Protein AF-A0A538NIM3-F1 (afdb_monomer_lite)

Secondary structure (DSSP, 8-state):
-EEEEEE---SSSEEEEEEEEEEEEEEEEEE--EEEEEEPPPBTTEEEEEEEEEEES--EEEEEE-TT--EEEEEE--S-EEEEEEEEEEEEEE----TT-----GGGSSSS----HHHHHHHHHHHS-S-SS----TT---TTS------S-------TTSEEEEEEEEETTTEEEEEETTTTEE--TTEEEEEEESSGGGG-SEE--EE-SS---EEEEEEEEEEE-

Foldseek 3Di:
DKFKFPQFPPPDQKKKKKKKKKKFWPDWWAWDWKKALQAFDDDPFKDWPDKDKAKPPGWDWDWDADPQRGIITTTHDDTTDRMIMIIIITMMGGHWFDLPPFDADPQLVDPPGDDDPVVCVVCVLLVDDPDPDDDDPVPDDDPPDPDPPPPPPPPQPDPAFDMDMWDWDQGHRGGTWTARPSRRDTDIRSGGTSDDDNDPVRNPRMDIDIDDPDDIDMDMDMTMDMDDD

Radius of gyration: 20.29 Å; chains: 1; bounding box: 55×45×54 Å

pLDDT: mean 83.84, std 17.09, range [36.25, 98.25]

Structure (mmCIF, N/CA/C/O backbone):
data_AF-A0A538NIM3-F1
#
_entry.id   AF-A0A538NIM3-F1
#
loop_
_at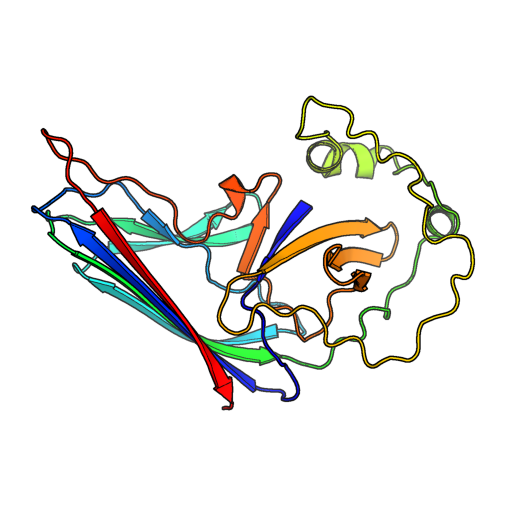om_site.group_PDB
_atom_site.id
_atom_site.type_symbol
_atom_site.label_atom_id
_atom_site.label_alt_id
_atom_site.label_comp_id
_atom_site.label_asym_id
_atom_site.label_entity_id
_atom_site.label_seq_id
_atom_site.pdbx_PDB_ins_code
_atom_site.Cartn_x
_atom_site.Cartn_y
_atom_site.Cartn_z
_atom_site.occupancy
_atom_site.B_iso_or_equiv
_atom_site.auth_seq_id
_atom_site.auth_comp_id
_atom_site.auth_asym_id
_atom_site.auth_atom_id
_atom_site.pdbx_PDB_model_num
ATOM 1 N N . MET A 1 1 ? 4.532 8.403 -10.743 1.00 42.59 1 MET A N 1
ATOM 2 C CA . MET A 1 1 ? 3.717 7.525 -9.870 1.00 42.59 1 MET A CA 1
ATOM 3 C C . MET A 1 1 ? 4.389 7.498 -8.506 1.00 42.59 1 MET A C 1
ATOM 5 O O . MET A 1 1 ? 5.608 7.596 -8.487 1.00 42.59 1 MET A O 1
ATOM 9 N N . HIS A 1 2 ? 3.641 7.455 -7.407 1.00 41.84 2 HIS A N 1
ATOM 10 C CA . HIS A 1 2 ? 4.181 7.325 -6.050 1.00 41.84 2 HIS A CA 1
ATOM 11 C C . HIS A 1 2 ? 3.964 5.891 -5.559 1.00 41.84 2 HIS A C 1
ATOM 13 O O . HIS A 1 2 ? 2.891 5.340 -5.802 1.00 41.84 2 HIS A O 1
ATOM 19 N N . SER A 1 3 ? 4.942 5.325 -4.857 1.00 45.66 3 SER A N 1
ATOM 20 C CA . SER A 1 3 ? 4.908 3.960 -4.319 1.00 45.66 3 SER A CA 1
ATOM 21 C C . SER A 1 3 ? 5.276 3.979 -2.830 1.00 45.66 3 SER A C 1
ATOM 23 O O . SER A 1 3 ? 6.176 4.731 -2.463 1.00 45.66 3 SER A O 1
ATOM 25 N N . VAL A 1 4 ? 4.596 3.199 -1.975 1.00 39.66 4 VAL A N 1
ATOM 26 C CA . VAL A 1 4 ? 4.920 3.039 -0.533 1.00 39.66 4 VAL A CA 1
ATOM 27 C C . VAL A 1 4 ? 5.533 1.664 -0.250 1.00 39.66 4 VAL A C 1
ATOM 29 O O . VAL A 1 4 ? 5.130 0.663 -0.844 1.00 39.66 4 VAL A O 1
ATOM 32 N N . CYS A 1 5 ? 6.500 1.628 0.672 1.00 39.69 5 CYS A N 1
ATOM 33 C CA . CYS A 1 5 ? 7.346 0.486 1.017 1.00 39.69 5 CYS A CA 1
ATOM 34 C C . CYS A 1 5 ? 7.072 0.042 2.430 1.00 39.69 5 CYS A C 1
ATOM 36 O O . CYS A 1 5 ? 6.904 0.877 3.322 1.00 39.69 5 CYS A O 1
ATOM 38 N N . LEU A 1 6 ? 7.275 -1.248 2.639 1.00 42.56 6 LEU A N 1
ATOM 39 C CA . LEU A 1 6 ? 7.862 -1.745 3.872 1.00 42.56 6 LEU A CA 1
ATOM 40 C C . LEU A 1 6 ? 9.373 -1.816 3.588 1.00 42.56 6 LEU A C 1
ATOM 42 O O . LEU A 1 6 ? 9.799 -2.637 2.779 1.00 42.56 6 LEU A O 1
ATOM 46 N N . ASP A 1 7 ? 10.154 -0.867 4.121 1.00 39.25 7 ASP A N 1
ATOM 47 C CA . ASP A 1 7 ? 11.615 -0.825 3.924 1.00 39.25 7 ASP A CA 1
ATOM 48 C C . ASP A 1 7 ? 12.185 -2.144 4.455 1.00 39.25 7 ASP A C 1
ATOM 50 O O . ASP A 1 7 ? 11.873 -2.496 5.582 1.00 39.25 7 ASP A O 1
ATOM 54 N N . ALA A 1 8 ? 12.920 -2.921 3.659 1.00 40.56 8 ALA A N 1
ATOM 55 C CA . ALA A 1 8 ? 13.469 -4.203 4.087 1.00 40.56 8 ALA A CA 1
ATOM 56 C C . ALA A 1 8 ? 14.945 -4.278 3.712 1.00 40.56 8 ALA A C 1
ATOM 58 O O . ALA A 1 8 ? 15.309 -4.175 2.544 1.00 40.56 8 ALA A O 1
ATOM 59 N 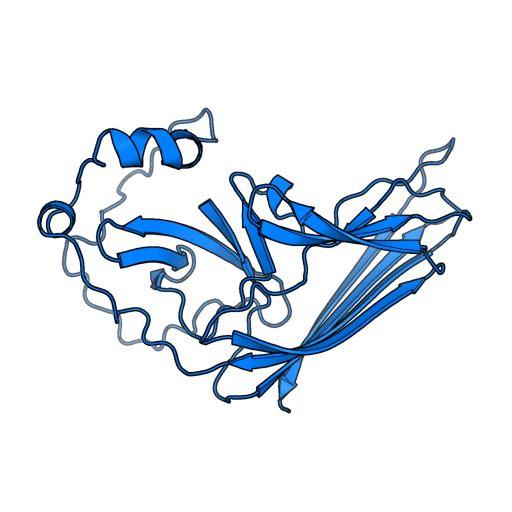N . ILE A 1 9 ? 15.820 -4.505 4.696 1.00 36.25 9 ILE A N 1
ATOM 60 C CA . ILE A 1 9 ? 17.212 -4.878 4.428 1.00 36.25 9 ILE A CA 1
ATOM 61 C C . ILE A 1 9 ? 17.201 -6.322 3.914 1.00 36.25 9 ILE A C 1
ATOM 63 O O . ILE A 1 9 ? 17.386 -7.274 4.670 1.00 36.25 9 ILE A O 1
ATOM 67 N N . ILE A 1 10 ? 16.978 -6.500 2.615 1.00 44.06 10 ILE A N 1
ATOM 68 C CA . ILE A 1 10 ? 17.018 -7.806 1.962 1.00 44.06 10 ILE A CA 1
ATOM 69 C C . ILE A 1 10 ? 18.488 -8.131 1.682 1.00 44.06 10 ILE A C 1
ATOM 71 O O . ILE A 1 10 ? 19.024 -7.930 0.597 1.00 44.06 10 ILE A O 1
ATOM 75 N N . ARG A 1 11 ? 19.189 -8.625 2.710 1.00 43.94 11 ARG A N 1
ATOM 76 C CA . ARG A 1 11 ? 20.409 -9.432 2.510 1.00 43.94 11 ARG A CA 1
ATOM 77 C C . ARG A 1 11 ? 20.080 -10.914 2.295 1.00 43.94 11 ARG A C 1
ATOM 79 O O . ARG A 1 11 ? 20.993 -11.690 2.024 1.00 43.94 11 ARG A O 1
ATOM 86 N N . GLN A 1 12 ? 18.814 -11.311 2.446 1.00 53.75 12 GLN A N 1
ATOM 87 C CA . GLN A 1 12 ? 18.381 -12.704 2.481 1.00 53.75 12 GLN A CA 1
ATOM 88 C C . GLN A 1 12 ? 17.089 -12.925 1.706 1.00 53.75 12 GLN A C 1
ATOM 90 O O . GLN A 1 12 ? 16.246 -12.044 1.628 1.00 53.75 12 GLN A O 1
ATOM 95 N N . VAL A 1 13 ? 16.954 -14.136 1.171 1.00 68.69 13 VAL A N 1
ATOM 96 C CA . VAL A 1 13 ? 15.872 -14.540 0.270 1.00 68.69 13 VAL A CA 1
ATOM 97 C C . VAL A 1 13 ? 14.498 -14.515 0.951 1.00 68.69 13 VAL A C 1
ATOM 99 O O . VAL A 1 13 ? 13.507 -14.395 0.253 1.00 68.69 13 VAL A O 1
ATOM 102 N N . ASN A 1 14 ? 14.422 -14.533 2.288 1.00 84.00 14 ASN A N 1
AT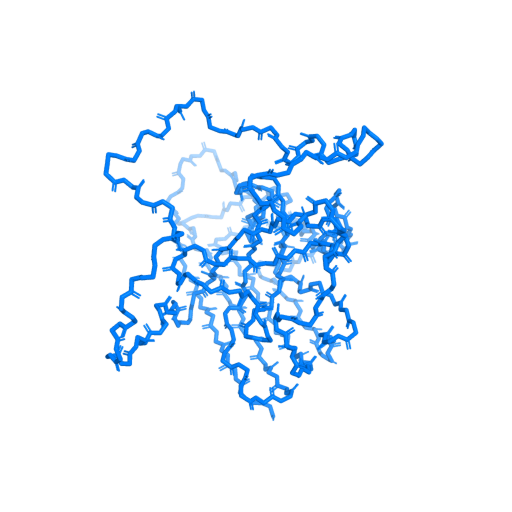OM 103 C CA . ASN A 1 14 ? 13.165 -14.542 3.040 1.00 84.00 14 ASN A CA 1
ATOM 104 C C . ASN A 1 14 ? 13.151 -13.461 4.131 1.00 84.00 14 ASN A C 1
ATOM 106 O O . ASN A 1 14 ? 14.072 -13.385 4.945 1.00 84.00 14 ASN A O 1
ATOM 110 N N . VAL A 1 15 ? 12.097 -1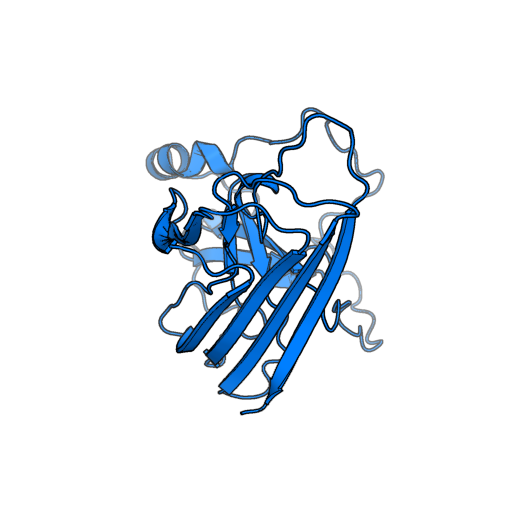2.645 4.171 1.00 88.12 15 VAL A N 1
ATOM 111 C CA . VAL A 1 15 ? 11.904 -11.578 5.164 1.00 88.12 15 VAL A CA 1
ATOM 112 C C . VAL A 1 15 ? 10.507 -11.673 5.761 1.00 88.12 15 VAL A C 1
ATOM 114 O O . VAL A 1 15 ? 9.514 -11.770 5.046 1.00 88.12 15 VAL A O 1
ATOM 117 N N . GLY A 1 16 ? 10.420 -11.609 7.084 1.00 92.00 16 GLY A N 1
ATOM 118 C CA . GLY A 1 16 ? 9.172 -11.444 7.808 1.00 92.00 16 GLY A CA 1
ATOM 119 C C . GLY A 1 16 ? 8.927 -9.968 8.086 1.00 92.00 16 GLY A C 1
ATOM 120 O O . GLY A 1 16 ? 9.802 -9.256 8.562 1.00 92.00 16 GLY A O 1
ATOM 121 N N . ILE A 1 17 ? 7.722 -9.498 7.813 1.00 92.25 17 ILE A N 1
ATOM 122 C CA . ILE A 1 17 ? 7.276 -8.140 8.085 1.00 92.25 17 ILE A CA 1
ATOM 123 C C . ILE A 1 17 ? 6.167 -8.216 9.122 1.00 92.25 17 ILE A C 1
ATOM 125 O O . ILE A 1 17 ? 5.209 -8.981 8.973 1.00 92.25 17 ILE A O 1
ATOM 129 N N . ARG A 1 18 ? 6.305 -7.452 10.200 1.00 94.88 18 ARG A N 1
ATOM 130 C CA . ARG A 1 18 ? 5.324 -7.354 11.279 1.00 94.88 18 ARG A CA 1
ATOM 131 C C . ARG A 1 18 ? 4.941 -5.895 11.431 1.00 94.88 18 ARG A C 1
ATOM 133 O O . ARG A 1 18 ? 5.777 -5.058 11.750 1.00 94.88 18 ARG A O 1
ATOM 140 N N . TYR A 1 19 ? 3.679 -5.593 11.179 1.00 95.75 19 TYR A N 1
ATOM 141 C CA . TYR A 1 19 ? 3.140 -4.251 11.298 1.00 95.75 19 TYR A CA 1
ATOM 142 C C . TYR A 1 19 ? 1.972 -4.249 12.275 1.00 95.75 19 TYR A C 1
ATOM 144 O O . TYR A 1 19 ? 1.043 -5.049 12.159 1.00 95.75 19 TYR A O 1
ATOM 152 N N . GLU A 1 20 ? 2.015 -3.331 13.229 1.00 96.56 20 GLU A N 1
ATOM 153 C CA . GLU A 1 20 ? 0.932 -3.080 14.164 1.00 96.56 20 GLU A CA 1
ATOM 154 C C . GLU A 1 20 ? 0.650 -1.584 14.210 1.00 96.56 20 GLU A C 1
ATOM 156 O O . GLU A 1 20 ? 1.564 -0.765 14.326 1.00 96.56 20 GLU A O 1
ATOM 161 N N . THR A 1 21 ? -0.627 -1.223 14.166 1.00 96.56 21 THR A N 1
ATOM 162 C CA . THR A 1 21 ? -1.065 0.109 14.567 1.00 96.56 21 THR A CA 1
ATOM 163 C C . THR A 1 21 ? -2.229 0.021 15.535 1.00 96.56 21 THR A C 1
ATOM 165 O O . THR A 1 21 ? -3.107 -0.834 15.409 1.00 96.56 21 THR A O 1
ATOM 168 N N . ILE A 1 22 ? -2.207 0.902 16.527 1.00 97.75 22 ILE A N 1
ATOM 169 C CA . ILE A 1 22 ? -3.202 1.005 17.581 1.00 97.75 22 ILE A CA 1
ATOM 170 C C . ILE A 1 22 ? -3.624 2.465 17.681 1.00 97.75 22 ILE A C 1
ATOM 172 O O . ILE A 1 22 ? -2.828 3.329 18.061 1.00 97.75 22 ILE A O 1
ATOM 176 N N . TYR A 1 23 ? -4.898 2.710 17.414 1.00 97.31 23 TYR A N 1
ATOM 177 C CA . TYR A 1 23 ? -5.600 3.934 17.757 1.00 97.31 23 TYR A CA 1
ATOM 178 C C . TYR A 1 23 ? -6.343 3.718 19.074 1.00 97.31 23 TYR A C 1
ATOM 180 O O . TYR A 1 23 ? -7.050 2.721 19.233 1.00 97.31 23 TYR A O 1
ATOM 188 N N . ARG A 1 24 ? -6.186 4.645 20.017 1.00 97.88 24 ARG A N 1
ATOM 189 C CA . ARG A 1 24 ? -6.976 4.716 21.250 1.00 97.88 24 ARG A CA 1
ATOM 190 C C . ARG A 1 24 ? -7.800 5.989 21.248 1.00 97.88 24 ARG A C 1
ATOM 192 O O . ARG A 1 24 ? -7.287 7.045 20.885 1.00 97.88 24 ARG A O 1
ATOM 199 N N . TYR A 1 25 ? -9.047 5.870 21.670 1.00 97.62 25 TYR A N 1
ATOM 200 C CA . TYR A 1 25 ? -10.018 6.950 21.746 1.00 97.62 25 TYR A CA 1
ATOM 201 C C . TYR A 1 25 ? -10.475 7.099 23.196 1.00 97.62 25 TYR A C 1
ATOM 203 O O . TYR A 1 25 ? -10.719 6.100 23.867 1.00 97.62 25 TYR A O 1
ATOM 211 N N . ASP A 1 26 ? -10.656 8.334 23.663 1.00 97.31 26 ASP A N 1
ATOM 212 C CA . ASP A 1 26 ? -11.124 8.594 25.037 1.00 97.31 26 ASP A CA 1
ATOM 213 C C . ASP A 1 26 ? -12.542 8.057 25.312 1.00 97.31 26 ASP A C 1
ATOM 215 O O . ASP A 1 26 ? -12.958 7.942 26.465 1.00 97.31 26 ASP A O 1
ATOM 219 N N . ARG A 1 27 ? -13.317 7.791 24.253 1.00 97.44 27 ARG A N 1
ATOM 220 C CA . ARG A 1 27 ? -14.675 7.230 24.295 1.00 97.44 27 ARG A CA 1
ATOM 221 C C . ARG A 1 27 ? -14.923 6.340 23.086 1.00 97.44 27 ARG A C 1
ATOM 223 O O . ARG A 1 27 ? -14.283 6.514 22.052 1.00 97.44 27 ARG A O 1
ATOM 230 N N . ALA A 1 28 ? -15.898 5.439 23.200 1.00 97.50 28 ALA A N 1
ATOM 231 C CA . ALA A 1 28 ? -16.275 4.553 22.107 1.00 97.50 28 ALA A CA 1
ATOM 232 C C . ALA A 1 28 ? -16.754 5.340 20.875 1.00 97.50 28 ALA A C 1
ATOM 234 O O . ALA A 1 28 ? -17.696 6.132 20.951 1.00 97.50 28 ALA A O 1
ATOM 235 N N . VAL A 1 29 ? -16.123 5.092 19.727 1.00 97.94 29 VAL A N 1
ATOM 236 C CA . VAL A 1 29 ? -16.445 5.718 18.438 1.00 97.94 29 VAL A CA 1
ATOM 237 C C . VAL A 1 29 ? -16.928 4.672 17.440 1.00 97.94 29 VAL A C 1
ATOM 239 O O . VAL A 1 29 ? -16.596 3.494 17.552 1.00 97.94 29 VAL A O 1
ATOM 242 N N . ARG A 1 30 ? -17.717 5.093 16.449 1.00 97.56 30 ARG A N 1
ATOM 243 C CA . ARG A 1 30 ? -18.060 4.253 15.290 1.00 97.56 30 ARG A CA 1
ATOM 244 C C . ARG A 1 30 ? -17.049 4.459 14.175 1.00 97.56 30 ARG A C 1
ATOM 246 O O . ARG A 1 30 ? -16.518 5.556 14.037 1.00 97.56 30 ARG A O 1
ATOM 253 N N . PHE A 1 31 ? -16.851 3.455 13.334 1.00 97.44 31 PHE A N 1
ATOM 254 C CA . PHE A 1 31 ? -15.910 3.521 12.219 1.00 97.44 31 PHE A CA 1
ATOM 255 C C . PHE A 1 31 ? -16.654 3.514 10.880 1.00 97.44 31 PHE A C 1
ATOM 257 O O . PHE A 1 31 ? -17.607 2.764 10.691 1.00 97.44 31 PHE A O 1
ATOM 264 N N . SER A 1 32 ? -16.210 4.345 9.937 1.00 96.50 32 SER A N 1
ATOM 265 C CA . SER A 1 32 ? -16.456 4.091 8.508 1.00 96.50 32 SER A CA 1
ATOM 266 C C . SER A 1 32 ? -15.677 2.848 8.063 1.00 96.50 32 SER A C 1
ATOM 268 O O . SER A 1 32 ? -14.799 2.382 8.801 1.00 96.50 32 SER A O 1
ATOM 270 N N . PRO A 1 33 ? -15.936 2.320 6.855 1.00 96.44 33 PRO A N 1
ATOM 271 C CA . PRO A 1 33 ? -15.034 1.353 6.251 1.00 96.44 33 PRO A CA 1
ATOM 272 C C . PRO A 1 33 ? -13.588 1.865 6.266 1.00 96.44 33 PRO A C 1
ATOM 274 O O . PRO A 1 33 ? -13.329 3.004 5.872 1.00 96.44 33 PRO A O 1
ATOM 277 N N . HIS A 1 34 ? -12.664 1.038 6.755 1.00 97.56 34 HIS A N 1
ATOM 278 C CA . HIS A 1 34 ? -11.231 1.333 6.713 1.00 97.56 34 HIS A CA 1
ATOM 279 C C . HIS A 1 34 ? -10.569 0.478 5.642 1.00 97.56 34 HIS A C 1
ATOM 281 O O . HIS A 1 34 ? -10.637 -0.746 5.699 1.00 97.56 34 HIS A O 1
ATOM 287 N N . ASP A 1 35 ? -9.897 1.118 4.698 1.00 97.50 35 ASP A N 1
ATOM 288 C CA . ASP A 1 35 ? -9.086 0.438 3.698 1.00 97.50 35 ASP A CA 1
ATOM 289 C C . ASP A 1 35 ? -7.643 0.334 4.181 1.00 97.50 35 ASP A C 1
ATOM 291 O O . ASP A 1 35 ? -7.040 1.336 4.571 1.00 97.50 35 ASP A O 1
ATOM 295 N N . VAL A 1 36 ? -7.076 -0.867 4.091 1.00 97.50 36 VAL A N 1
ATOM 296 C CA . VAL A 1 36 ? -5.667 -1.145 4.382 1.00 97.50 36 VAL A CA 1
ATOM 297 C C . VAL A 1 36 ? -4.947 -1.539 3.091 1.00 97.50 36 VAL A C 1
ATOM 299 O O . VAL A 1 36 ? -5.376 -2.463 2.400 1.00 97.50 36 VAL A O 1
ATOM 302 N N . ARG A 1 37 ? -3.845 -0.846 2.778 1.00 96.38 37 ARG A N 1
ATOM 303 C CA . ARG A 1 37 ? -3.028 -0.982 1.551 1.00 96.38 37 ARG A CA 1
ATOM 304 C C . ARG A 1 37 ? -1.585 -1.392 1.857 1.00 96.38 37 ARG A C 1
ATOM 306 O O . ARG A 1 37 ? -0.633 -0.879 1.282 1.00 96.38 37 ARG A O 1
ATOM 313 N N . LEU A 1 38 ? -1.421 -2.287 2.826 1.00 95.06 38 LEU A N 1
ATOM 314 C CA . LEU A 1 38 ? -0.116 -2.753 3.315 1.00 95.06 38 LEU A CA 1
ATOM 315 C C . LEU A 1 38 ? 0.282 -4.126 2.754 1.00 95.06 38 LEU A C 1
ATOM 317 O O . LEU A 1 38 ? 1.180 -4.776 3.281 1.00 95.06 38 LEU A O 1
ATOM 321 N N . PHE A 1 39 ? -0.394 -4.579 1.700 1.00 94.44 39 PHE A N 1
ATOM 322 C CA . PHE A 1 39 ? -0.218 -5.903 1.113 1.00 94.44 39 PHE A CA 1
ATOM 323 C C . PHE A 1 39 ? 0.676 -5.807 -0.130 1.00 94.44 39 PHE A C 1
ATOM 325 O O . PHE A 1 39 ? 0.251 -5.202 -1.114 1.00 94.44 39 PHE A O 1
ATOM 332 N N . PRO A 1 40 ? 1.893 -6.384 -0.113 1.00 91.75 40 PRO A N 1
ATOM 333 C CA . PRO A 1 40 ? 2.834 -6.253 -1.214 1.00 91.75 40 PRO A CA 1
ATOM 334 C C . PRO A 1 40 ? 2.277 -6.719 -2.558 1.00 91.75 40 PRO A C 1
ATOM 336 O O . PRO A 1 40 ? 1.621 -7.760 -2.649 1.00 91.75 40 PRO A O 1
ATOM 339 N N . ARG A 1 41 ? 2.608 -5.985 -3.623 1.00 87.69 41 ARG A N 1
ATOM 340 C CA . ARG A 1 41 ? 2.418 -6.454 -4.997 1.00 87.69 41 ARG A CA 1
ATOM 341 C C . ARG A 1 41 ? 3.440 -7.542 -5.284 1.00 87.69 41 ARG A C 1
ATOM 343 O O . ARG A 1 41 ? 4.639 -7.300 -5.185 1.00 87.69 41 ARG A O 1
ATOM 350 N N . THR A 1 42 ? 2.961 -8.727 -5.635 1.00 87.94 42 THR A N 1
ATOM 351 C CA . THR A 1 42 ? 3.820 -9.862 -5.965 1.00 87.94 42 THR A CA 1
ATOM 352 C C . THR A 1 42 ? 4.172 -9.871 -7.447 1.00 87.94 42 THR A C 1
ATOM 354 O O . THR A 1 42 ? 3.385 -9.476 -8.306 1.00 87.94 42 THR A O 1
ATOM 357 N N . ASP A 1 43 ? 5.374 -10.340 -7.753 1.00 86.62 43 ASP A N 1
ATOM 358 C CA . ASP A 1 43 ? 5.866 -10.545 -9.111 1.00 86.62 43 ASP A CA 1
ATOM 359 C C . ASP A 1 43 ? 6.837 -11.736 -9.132 1.00 86.62 43 ASP A C 1
ATOM 361 O O . ASP A 1 43 ? 6.998 -12.445 -8.142 1.00 86.62 43 ASP A O 1
ATOM 365 N N . ARG A 1 44 ? 7.516 -11.990 -10.254 1.00 85.56 44 ARG A N 1
ATOM 366 C CA . ARG A 1 44 ? 8.465 -13.115 -10.338 1.00 85.56 44 ARG A CA 1
ATOM 367 C C . ARG A 1 44 ? 9.631 -13.036 -9.340 1.00 85.56 44 ARG A C 1
ATOM 369 O O . ARG A 1 44 ? 10.336 -14.026 -9.184 1.00 85.56 44 ARG A O 1
ATOM 376 N N . PHE A 1 45 ? 9.875 -11.866 -8.753 1.00 86.38 45 PHE A N 1
ATOM 377 C CA . PHE A 1 45 ? 10.954 -11.625 -7.811 1.00 86.38 45 PHE A CA 1
ATOM 378 C C . PHE A 1 45 ? 10.490 -11.566 -6.359 1.00 86.38 45 PHE A C 1
ATOM 380 O O . PHE A 1 45 ? 11.324 -11.789 -5.489 1.00 86.38 45 PHE A O 1
ATOM 387 N N . LEU A 1 46 ? 9.213 -11.274 -6.104 1.00 88.81 46 LEU A N 1
ATOM 388 C CA . LEU A 1 46 ? 8.642 -11.129 -4.769 1.00 88.81 46 LEU A CA 1
ATOM 389 C C . LEU A 1 46 ? 7.367 -11.968 -4.628 1.00 88.81 46 LEU A C 1
ATOM 391 O O . LEU A 1 46 ? 6.370 -11.723 -5.310 1.00 88.81 46 LEU A O 1
ATOM 395 N N . GLN A 1 47 ? 7.374 -12.920 -3.701 1.00 91.56 47 GLN A N 1
ATOM 396 C CA . GLN A 1 47 ? 6.239 -13.791 -3.395 1.00 91.56 47 GLN A CA 1
ATOM 397 C C . GLN A 1 47 ? 5.883 -13.708 -1.912 1.00 91.56 47 GLN A C 1
ATOM 399 O O . GLN A 1 47 ? 6.762 -13.625 -1.063 1.00 91.56 47 GLN A O 1
ATOM 404 N N . ILE A 1 48 ? 4.590 -13.745 -1.587 1.00 93.44 48 ILE A N 1
ATOM 405 C CA . ILE A 1 48 ? 4.121 -13.815 -0.197 1.00 93.44 48 ILE A CA 1
ATOM 406 C C . ILE A 1 48 ? 3.934 -15.291 0.156 1.00 93.44 48 ILE A C 1
ATOM 408 O O . ILE A 1 48 ? 3.105 -15.969 -0.449 1.00 93.44 48 ILE A O 1
ATOM 412 N N . THR A 1 49 ? 4.688 -15.785 1.135 1.00 94.19 49 THR A N 1
ATOM 413 C CA . THR A 1 49 ? 4.624 -17.175 1.614 1.00 94.19 49 THR A CA 1
ATOM 414 C C . THR A 1 49 ? 3.705 -17.326 2.826 1.00 94.19 49 THR A C 1
ATOM 416 O O . THR A 1 49 ? 3.108 -18.385 3.017 1.00 94.19 49 THR A O 1
ATOM 419 N N . ARG A 1 50 ? 3.520 -16.255 3.609 1.00 95.12 50 ARG A N 1
ATOM 420 C CA . ARG A 1 50 ? 2.549 -16.183 4.711 1.00 95.12 50 ARG A CA 1
ATOM 421 C C . ARG A 1 50 ? 1.872 -14.821 4.745 1.00 95.12 50 ARG A C 1
ATOM 423 O O . ARG A 1 50 ? 2.534 -13.798 4.597 1.00 95.12 50 ARG A O 1
ATOM 430 N N . LEU A 1 51 ? 0.567 -14.811 5.005 1.00 95.75 51 LEU A N 1
ATOM 431 C CA . LEU A 1 51 ? -0.209 -13.598 5.248 1.00 95.75 51 LEU A CA 1
ATOM 432 C C . LEU A 1 51 ? -1.196 -13.840 6.383 1.00 95.75 51 LEU A C 1
ATOM 434 O O . LEU A 1 51 ? -2.076 -14.692 6.285 1.00 95.75 51 LEU A O 1
ATOM 438 N N . GLU A 1 52 ? -1.074 -13.043 7.436 1.00 97.06 52 GLU A N 1
ATOM 439 C CA . GLU A 1 52 ? -2.030 -12.974 8.533 1.00 97.06 52 GLU A CA 1
ATOM 440 C C . GLU A 1 52 ? -2.409 -11.520 8.772 1.00 97.06 52 GLU A C 1
ATOM 442 O O . GLU A 1 52 ? -1.554 -10.665 8.997 1.00 97.06 52 GLU A O 1
ATOM 447 N N . PHE A 1 53 ? -3.707 -11.242 8.735 1.00 97.88 53 PHE A N 1
ATOM 448 C CA . PHE A 1 53 ? -4.248 -9.917 8.985 1.00 97.88 53 PHE A CA 1
ATOM 449 C C . PHE A 1 53 ? -5.390 -10.021 9.988 1.00 97.88 53 PHE A C 1
ATOM 451 O O . PHE A 1 53 ? -6.291 -10.847 9.833 1.00 97.88 53 PHE A O 1
ATOM 458 N N . GLN A 1 54 ? -5.328 -9.208 11.037 1.00 97.31 54 GLN A N 1
ATOM 459 C CA . GLN A 1 54 ? -6.291 -9.213 12.131 1.00 97.31 54 GLN A CA 1
ATOM 460 C C . GLN A 1 54 ? -6.601 -7.791 12.574 1.00 97.31 54 GLN A C 1
ATOM 462 O O . GLN A 1 54 ? -5.746 -6.903 12.520 1.00 97.31 54 GLN A O 1
ATOM 467 N N . THR A 1 55 ? -7.814 -7.598 13.083 1.00 97.50 55 THR A N 1
ATOM 468 C CA . THR A 1 55 ? -8.258 -6.317 13.627 1.00 97.50 55 THR A CA 1
ATOM 469 C C . THR A 1 55 ? -8.849 -6.493 15.022 1.00 97.50 55 THR A C 1
ATOM 471 O O . THR A 1 55 ? -9.417 -7.543 15.336 1.00 97.50 55 THR A O 1
ATOM 474 N N . LYS A 1 56 ? -8.765 -5.451 15.852 1.00 96.44 56 LYS A N 1
ATOM 475 C CA . LYS A 1 56 ? -9.629 -5.289 17.030 1.00 96.44 56 LYS A CA 1
ATOM 476 C C . LYS A 1 56 ? -10.303 -3.910 16.988 1.00 96.44 56 LYS A C 1
ATOM 478 O O . LYS A 1 56 ? -9.582 -2.932 16.840 1.00 96.44 56 LYS A O 1
ATOM 483 N N . PRO A 1 57 ? -11.634 -3.794 17.131 1.00 96.62 57 PRO A N 1
ATOM 484 C CA . PRO A 1 57 ? -12.594 -4.887 17.261 1.00 96.62 57 PRO A CA 1
ATOM 485 C C . PRO A 1 57 ? -12.590 -5.806 16.031 1.00 96.62 57 PRO A C 1
ATOM 487 O O . PRO A 1 57 ? -12.036 -5.468 14.979 1.00 96.62 57 PRO A O 1
ATOM 490 N N . GLY A 1 58 ? -13.149 -7.006 16.199 1.00 94.62 58 GLY A N 1
ATOM 491 C CA . GLY A 1 58 ? -13.341 -7.929 15.084 1.00 94.62 58 GLY A CA 1
ATOM 492 C C . GLY A 1 58 ? -14.154 -7.256 13.979 1.00 94.62 58 GLY A C 1
ATOM 493 O O . GLY A 1 58 ? -15.029 -6.436 14.254 1.00 94.62 58 GLY A O 1
ATOM 494 N N . THR A 1 59 ? -13.823 -7.561 12.731 1.00 96.25 59 THR A N 1
ATOM 495 C CA . THR A 1 59 ? -14.371 -6.869 11.564 1.00 96.25 59 THR A CA 1
ATOM 496 C C . THR A 1 59 ? -14.684 -7.866 10.461 1.00 96.25 59 THR A C 1
ATOM 498 O O . THR A 1 59 ? -14.048 -8.920 10.364 1.00 96.25 59 THR A O 1
ATOM 501 N N . THR A 1 60 ? -15.620 -7.511 9.586 1.00 97.50 60 THR A N 1
ATOM 502 C CA . THR A 1 60 ? -15.734 -8.189 8.295 1.00 97.50 60 THR A CA 1
ATOM 503 C C . THR A 1 60 ? -14.700 -7.587 7.351 1.00 97.50 60 THR A C 1
ATOM 505 O O . THR A 1 60 ? -14.728 -6.387 7.088 1.00 97.50 60 THR A O 1
ATOM 508 N N . VAL A 1 61 ? -13.789 -8.408 6.824 1.00 97.56 61 VAL A N 1
ATOM 509 C CA . VAL A 1 61 ? -12.766 -7.964 5.866 1.00 97.56 61 VAL A CA 1
ATOM 510 C C . VAL A 1 61 ? -13.143 -8.412 4.459 1.00 97.56 61 VAL A C 1
ATOM 512 O O . VAL A 1 61 ? -13.415 -9.590 4.224 1.00 97.56 61 VAL A O 1
ATOM 515 N N . ARG A 1 62 ? -13.113 -7.485 3.501 1.00 97.62 62 ARG A N 1
ATOM 516 C CA . ARG A 1 62 ? -13.218 -7.787 2.070 1.00 97.62 62 ARG A CA 1
ATOM 517 C C . ARG A 1 62 ? -11.924 -7.413 1.369 1.00 97.62 62 ARG A C 1
ATOM 519 O O . ARG A 1 62 ? -11.534 -6.251 1.377 1.00 97.62 62 ARG A O 1
ATOM 526 N N . PHE A 1 63 ? -11.297 -8.394 0.731 1.00 96.75 63 PHE A N 1
ATOM 527 C CA . PHE A 1 63 ? -10.143 -8.159 -0.127 1.00 96.75 63 PHE A CA 1
ATOM 528 C C . PHE A 1 63 ? -10.592 -7.838 -1.552 1.00 96.75 63 PHE A C 1
ATOM 530 O O . PHE A 1 63 ? -11.489 -8.486 -2.096 1.00 96.75 63 PHE A O 1
ATOM 537 N N . GLY A 1 64 ? -9.953 -6.844 -2.156 1.00 96.00 64 GLY A N 1
ATOM 538 C CA . GLY A 1 64 ? -10.162 -6.448 -3.542 1.00 96.00 64 GLY A CA 1
ATOM 539 C C . GLY A 1 64 ? -8.909 -5.817 -4.133 1.00 96.00 64 GLY A C 1
ATOM 540 O O . GLY A 1 64 ? -7.860 -5.774 -3.486 1.00 96.00 64 GLY A O 1
ATOM 541 N N . ARG A 1 65 ? -9.029 -5.329 -5.369 1.00 95.62 65 ARG A N 1
ATOM 542 C CA . ARG A 1 65 ? -7.994 -4.520 -6.011 1.00 95.62 65 ARG A CA 1
ATOM 543 C C . ARG A 1 65 ? -8.541 -3.168 -6.440 1.00 95.62 65 ARG A C 1
ATOM 545 O O . ARG A 1 65 ? -9.691 -3.087 -6.873 1.00 95.62 65 ARG A O 1
ATOM 552 N N . ASP A 1 66 ? -7.738 -2.123 -6.279 1.00 94.62 66 ASP A N 1
ATOM 553 C CA . ASP A 1 66 ? -8.080 -0.780 -6.750 1.00 94.62 66 ASP A CA 1
ATOM 554 C C . ASP A 1 66 ? -7.660 -0.555 -8.215 1.00 94.62 66 ASP A C 1
ATOM 556 O O . ASP A 1 66 ? -7.167 -1.456 -8.892 1.00 94.62 66 ASP A O 1
ATOM 560 N N . VAL A 1 67 ? -7.873 0.661 -8.727 1.00 93.38 67 VAL A N 1
ATOM 561 C CA . VAL A 1 67 ? -7.543 1.032 -10.118 1.00 93.38 67 VAL A CA 1
ATOM 562 C C . VAL A 1 67 ? -6.045 0.972 -10.440 1.00 93.38 67 VAL A C 1
ATOM 564 O O . VAL A 1 67 ? -5.675 1.017 -11.611 1.00 93.38 67 VAL A O 1
ATOM 567 N N . PHE A 1 68 ? -5.188 0.889 -9.422 1.00 92.75 68 PHE A N 1
ATOM 568 C CA . PHE A 1 68 ? -3.739 0.757 -9.552 1.00 92.75 68 PHE A CA 1
ATOM 569 C C . PHE A 1 68 ? -3.263 -0.683 -9.327 1.00 92.75 68 PHE A C 1
ATOM 571 O O . PHE A 1 68 ? -2.057 -0.929 -9.266 1.00 92.75 68 PHE A O 1
ATOM 578 N N . ASP A 1 69 ? -4.211 -1.620 -9.225 1.00 93.12 69 ASP A N 1
ATOM 579 C CA . ASP A 1 69 ? -3.988 -3.036 -8.944 1.00 93.12 69 ASP A CA 1
ATOM 580 C C . ASP A 1 69 ? -3.376 -3.295 -7.552 1.00 93.12 69 ASP A C 1
ATOM 582 O O . ASP A 1 69 ? -2.811 -4.359 -7.292 1.00 93.12 69 ASP A O 1
ATOM 586 N N . ASN A 1 70 ? -3.505 -2.345 -6.616 1.00 95.00 70 ASN A N 1
ATOM 587 C CA . ASN A 1 70 ? -3.099 -2.577 -5.231 1.00 95.00 70 ASN A CA 1
ATOM 588 C C . ASN A 1 70 ? -4.073 -3.539 -4.565 1.00 95.00 70 ASN A C 1
ATOM 590 O O . ASN A 1 70 ? -5.283 -3.408 -4.740 1.00 95.00 70 ASN A O 1
ATOM 594 N N . VAL A 1 71 ? -3.569 -4.446 -3.730 1.00 95.81 71 VAL A N 1
ATOM 595 C CA . VAL A 1 71 ? -4.428 -5.262 -2.869 1.00 95.81 71 VAL A CA 1
ATOM 596 C C . VAL A 1 71 ? -4.920 -4.401 -1.706 1.00 95.81 71 VAL A C 1
ATOM 598 O O . VAL A 1 71 ? -4.125 -3.846 -0.946 1.00 95.81 71 VAL A O 1
ATOM 601 N N . VAL A 1 72 ? -6.241 -4.304 -1.565 1.00 97.12 72 VAL A N 1
ATOM 602 C CA . VAL A 1 72 ? -6.901 -3.504 -0.529 1.00 97.12 72 VAL A CA 1
ATOM 603 C C . VAL A 1 72 ? -7.745 -4.415 0.352 1.00 97.12 72 VAL A C 1
ATOM 605 O O . VAL A 1 72 ? -8.583 -5.162 -0.157 1.00 97.12 72 VAL A O 1
ATOM 608 N N . ALA A 1 73 ? -7.543 -4.343 1.668 1.00 97.94 73 ALA A N 1
ATOM 609 C CA . ALA A 1 73 ? -8.442 -4.944 2.648 1.00 97.94 73 ALA A CA 1
ATOM 610 C C . ALA A 1 73 ? -9.394 -3.876 3.193 1.00 97.94 73 ALA A C 1
ATOM 612 O O . ALA A 1 73 ? -8.989 -3.031 3.991 1.00 97.94 73 ALA A O 1
ATOM 613 N N . SER A 1 74 ? -10.656 -3.921 2.772 1.00 98.00 74 SER A N 1
ATOM 614 C CA . SER A 1 74 ? -11.714 -3.056 3.295 1.00 98.00 74 SER A CA 1
ATOM 615 C C . SER A 1 74 ? -12.345 -3.703 4.529 1.00 98.00 74 SER A C 1
ATOM 617 O O . SER A 1 74 ? -12.942 -4.780 4.442 1.00 98.00 74 SER A O 1
ATOM 619 N N . CYS A 1 75 ? -12.194 -3.050 5.676 1.00 98.25 75 CYS A N 1
ATOM 620 C CA . CYS A 1 75 ? -12.633 -3.507 6.992 1.00 98.25 75 CYS A CA 1
ATOM 621 C C . CYS A 1 75 ? -13.938 -2.807 7.390 1.00 98.25 75 CYS A C 1
ATOM 623 O O . CYS A 1 75 ? -13.996 -1.575 7.417 1.00 98.25 75 CYS A O 1
ATOM 625 N N . PHE A 1 76 ? -14.971 -3.585 7.715 1.00 97.94 76 PHE A N 1
ATOM 626 C CA . PHE A 1 76 ? -16.302 -3.115 8.107 1.00 97.94 76 PHE A CA 1
ATOM 627 C C . PHE A 1 76 ? -16.578 -3.481 9.569 1.00 97.94 76 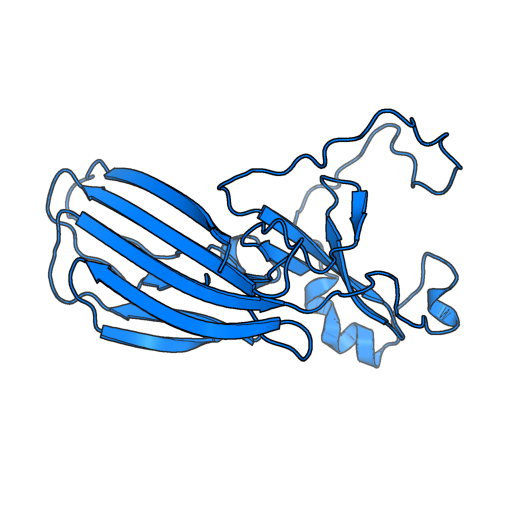PHE A C 1
ATOM 629 O O . PHE A 1 76 ? -16.720 -4.656 9.911 1.00 97.94 76 PHE A O 1
ATOM 636 N N . PHE A 1 77 ? -16.605 -2.472 10.440 1.00 97.00 77 PHE A N 1
ATOM 637 C CA . PHE A 1 77 ? -16.801 -2.638 11.880 1.00 97.00 77 PHE A CA 1
ATOM 638 C C . PHE A 1 77 ? -18.266 -2.419 12.253 1.00 97.00 77 PHE A C 1
ATOM 640 O O . PHE A 1 77 ? -18.822 -1.360 11.962 1.00 97.00 77 PHE A O 1
ATOM 647 N N . ASP A 1 78 ? -18.862 -3.399 12.926 1.00 94.38 78 ASP A N 1
ATOM 648 C CA . ASP A 1 78 ? -20.282 -3.354 13.289 1.00 94.38 78 ASP A CA 1
ATOM 649 C C . ASP A 1 78 ? -20.522 -2.585 14.596 1.00 94.38 78 ASP A C 1
ATOM 651 O O . ASP A 1 78 ? -21.480 -1.817 14.713 1.00 94.38 78 ASP A O 1
ATOM 655 N N . GLU A 1 79 ? -19.611 -2.734 15.561 1.00 93.75 79 GLU A N 1
ATOM 656 C CA . GLU A 1 79 ? -19.765 -2.192 16.911 1.00 93.75 79 GLU A CA 1
ATOM 657 C C . GLU A 1 79 ? -18.831 -0.999 17.188 1.00 93.75 79 GLU A C 1
ATOM 659 O O . GLU A 1 79 ? -17.682 -0.984 16.726 1.00 93.75 79 GLU A O 1
ATOM 664 N N . PRO A 1 80 ? -19.282 0.008 17.967 1.00 96.56 80 PRO A N 1
ATOM 665 C CA . PRO A 1 80 ? -18.412 1.071 18.456 1.00 96.56 80 PRO A CA 1
ATOM 666 C C . PRO A 1 80 ? -17.281 0.530 19.343 1.00 96.56 80 PRO A C 1
ATOM 668 O O . PRO A 1 80 ? -17.472 -0.434 20.081 1.00 96.56 80 PRO A O 1
ATOM 671 N N . SER A 1 81 ? -16.120 1.189 19.338 1.00 97.94 81 SER A N 1
ATOM 672 C CA . SER A 1 81 ? -14.978 0.800 20.177 1.00 97.94 81 SER A CA 1
ATOM 673 C C . SER A 1 81 ? -14.138 2.000 20.609 1.00 97.94 81 SER A C 1
ATOM 675 O O . SER A 1 81 ? -14.056 3.004 19.906 1.00 97.94 81 SER A O 1
ATOM 677 N N . GLU A 1 82 ? -13.491 1.881 21.767 1.00 97.94 82 GLU A N 1
ATOM 678 C CA . GLU A 1 82 ? -12.477 2.820 22.287 1.00 97.94 82 GLU A CA 1
ATOM 679 C C . GLU A 1 82 ? -11.079 2.549 21.714 1.00 97.94 82 GLU A C 1
ATOM 681 O O . GLU A 1 82 ? -10.116 3.263 21.991 1.00 97.94 82 GLU A O 1
ATOM 686 N N . MET A 1 83 ? -10.953 1.510 20.892 1.00 97.62 83 MET A N 1
ATOM 687 C CA . MET A 1 83 ? -9.696 1.087 20.296 1.00 97.62 83 MET A CA 1
ATOM 688 C C . MET A 1 83 ? -9.918 0.585 18.874 1.00 97.62 83 MET A C 1
ATOM 690 O O . MET A 1 83 ? -10.863 -0.166 18.627 1.00 97.62 83 MET A O 1
ATOM 694 N N . LEU A 1 84 ? -9.010 0.949 17.972 1.00 97.94 84 LEU A N 1
ATOM 695 C CA . LEU A 1 84 ? -8.837 0.305 16.675 1.00 97.94 84 LEU A CA 1
ATOM 696 C C . LEU A 1 84 ? -7.400 -0.214 16.574 1.00 97.94 84 LEU A C 1
ATOM 698 O O . LEU A 1 84 ? -6.449 0.560 16.556 1.00 97.94 84 LEU A O 1
ATOM 702 N N . GLU A 1 85 ? -7.246 -1.527 16.518 1.00 98.00 85 GLU A N 1
ATOM 703 C CA . GLU A 1 85 ? -5.990 -2.238 16.326 1.00 98.00 85 GLU A CA 1
ATOM 704 C C . GLU A 1 85 ? -5.995 -2.913 14.962 1.00 98.00 85 GLU A C 1
ATOM 706 O O . GLU A 1 85 ? -6.961 -3.593 14.612 1.00 98.00 85 GLU A O 1
ATOM 711 N N . LEU A 1 86 ? -4.902 -2.775 14.220 1.00 97.88 86 LEU A N 1
ATOM 712 C CA . LEU A 1 86 ? -4.655 -3.494 12.978 1.00 97.88 86 LEU A CA 1
ATOM 713 C C . LEU A 1 86 ? -3.297 -4.176 13.096 1.00 97.88 86 LEU A C 1
ATOM 715 O O . LEU A 1 86 ? -2.288 -3.512 13.340 1.00 97.88 86 LEU A O 1
ATOM 719 N N . ARG A 1 87 ? -3.277 -5.496 12.923 1.00 98.06 87 ARG A N 1
ATOM 720 C CA . ARG A 1 87 ? -2.065 -6.317 12.942 1.00 98.06 87 ARG A CA 1
ATOM 721 C C . ARG A 1 87 ? -1.916 -7.034 11.617 1.00 98.06 87 ARG A C 1
ATOM 723 O O . ARG A 1 87 ? -2.848 -7.687 11.151 1.00 98.06 87 ARG A O 1
ATOM 730 N N . LEU A 1 88 ? -0.730 -6.930 11.042 1.00 97.50 88 LEU A N 1
ATOM 731 C CA . LEU A 1 88 ? -0.346 -7.577 9.802 1.00 97.50 88 LEU A CA 1
ATOM 732 C C . LEU A 1 88 ? 0.973 -8.317 10.016 1.00 97.50 88 LEU A C 1
ATOM 734 O O . LEU A 1 88 ? 1.963 -7.730 10.452 1.00 97.50 88 LEU A O 1
ATOM 738 N N . ALA A 1 89 ? 0.987 -9.600 9.679 1.00 97.12 89 ALA A N 1
ATOM 739 C CA . ALA A 1 89 ? 2.189 -10.405 9.587 1.00 97.12 89 ALA A CA 1
ATOM 740 C C . ALA A 1 89 ? 2.296 -10.973 8.172 1.00 97.12 89 ALA A C 1
ATOM 742 O O . ALA A 1 89 ? 1.410 -11.689 7.705 1.00 97.12 89 ALA A O 1
ATOM 743 N N . LEU A 1 90 ? 3.382 -10.630 7.490 1.00 95.56 90 LEU A N 1
ATOM 744 C CA . LEU A 1 90 ? 3.709 -11.119 6.160 1.00 95.56 90 LEU A CA 1
ATOM 745 C C . LEU A 1 90 ? 5.042 -11.838 6.219 1.00 95.56 90 LEU A C 1
ATOM 747 O O . LEU A 1 90 ? 5.970 -11.320 6.824 1.00 95.56 90 LEU A O 1
ATOM 751 N N . ASP A 1 91 ? 5.156 -12.978 5.563 1.00 94.75 91 ASP A N 1
ATOM 752 C CA . ASP A 1 91 ? 6.452 -13.560 5.237 1.00 94.75 91 ASP A CA 1
ATOM 753 C C . ASP A 1 91 ? 6.579 -13.504 3.718 1.00 94.75 91 ASP A C 1
ATOM 755 O O . ASP A 1 91 ? 5.656 -13.895 2.995 1.00 94.75 91 ASP A O 1
ATOM 759 N N . VAL A 1 92 ? 7.679 -12.934 3.238 1.00 92.00 92 VAL A N 1
ATOM 760 C CA . VAL A 1 92 ? 7.935 -12.744 1.815 1.00 92.00 92 VAL A CA 1
ATOM 761 C C . VAL A 1 92 ? 9.231 -13.417 1.415 1.00 92.00 92 VAL A C 1
ATOM 763 O O . VAL A 1 92 ? 10.227 -13.350 2.133 1.00 92.00 92 VAL A O 1
ATOM 766 N N . GLU A 1 93 ? 9.208 -14.032 0.245 1.00 90.75 93 GLU A N 1
ATOM 767 C CA . GLU A 1 93 ? 10.386 -14.507 -0.455 1.00 90.75 93 GLU A CA 1
ATOM 768 C C . GLU A 1 93 ? 10.743 -13.484 -1.539 1.00 90.75 93 GLU A C 1
ATOM 770 O O . GLU A 1 93 ? 9.944 -13.211 -2.438 1.00 90.75 93 GLU A O 1
ATOM 775 N N . ALA A 1 94 ? 11.926 -12.888 -1.430 1.00 86.31 94 ALA A N 1
ATOM 776 C CA . ALA A 1 94 ? 12.461 -11.912 -2.360 1.00 86.31 94 ALA A CA 1
ATOM 777 C C . ALA A 1 94 ? 13.740 -12.447 -3.006 1.00 86.31 94 ALA A C 1
ATOM 779 O O . ALA A 1 94 ? 14.692 -12.856 -2.344 1.00 86.31 94 ALA A O 1
ATOM 780 N N . THR A 1 95 ? 13.796 -12.403 -4.328 1.00 85.19 95 THR A N 1
ATOM 781 C CA . THR A 1 95 ? 14.996 -12.757 -5.083 1.00 85.19 95 THR A CA 1
ATOM 782 C C . THR A 1 95 ? 15.767 -11.505 -5.467 1.00 85.19 95 THR A C 1
ATOM 784 O O . THR A 1 95 ? 15.201 -10.432 -5.692 1.00 85.19 95 THR A O 1
ATOM 787 N N . LYS A 1 96 ? 17.092 -11.645 -5.560 1.00 82.88 96 LYS A N 1
ATOM 788 C CA . LYS A 1 96 ? 17.971 -10.529 -5.898 1.00 82.88 96 LYS A CA 1
ATOM 789 C C . LYS A 1 96 ? 17.599 -9.958 -7.265 1.00 82.88 96 LYS A C 1
ATOM 791 O O . LYS A 1 96 ? 17.697 -10.640 -8.287 1.00 82.88 96 LYS A O 1
ATOM 796 N N . LYS A 1 97 ? 17.242 -8.678 -7.282 1.00 80.00 97 LYS A N 1
ATOM 797 C CA . LYS A 1 97 ? 16.875 -7.933 -8.485 1.00 80.00 97 LYS A CA 1
ATOM 798 C C . LYS A 1 97 ? 17.994 -6.962 -8.827 1.00 80.00 97 LYS A C 1
ATOM 800 O O . LYS A 1 97 ? 18.324 -6.089 -8.030 1.00 80.00 97 LYS A O 1
ATOM 805 N N . ASN A 1 98 ? 18.578 -7.093 -10.018 1.00 80.38 98 ASN A N 1
ATOM 806 C CA . ASN A 1 98 ? 19.482 -6.067 -10.527 1.00 80.38 98 ASN A CA 1
ATOM 807 C C . ASN A 1 98 ? 18.635 -4.863 -10.982 1.00 80.38 98 ASN A C 1
ATOM 809 O O . ASN A 1 98 ? 17.897 -4.993 -11.960 1.00 80.38 98 ASN A O 1
ATOM 813 N N . PRO A 1 99 ? 18.728 -3.696 -10.319 1.00 82.31 99 PRO A N 1
ATOM 814 C CA . PRO A 1 99 ? 17.921 -2.536 -10.687 1.00 82.31 99 PRO A CA 1
ATOM 815 C C . PRO A 1 99 ? 18.280 -1.955 -12.065 1.00 82.31 99 PRO A C 1
ATOM 817 O O . PRO A 1 99 ? 17.532 -1.129 -12.572 1.00 82.31 99 PRO A O 1
ATOM 820 N N . PHE A 1 100 ? 19.392 -2.384 -12.672 1.00 84.25 100 PHE A N 1
ATOM 821 C CA . PHE A 1 100 ? 19.851 -1.968 -14.002 1.00 84.25 100 PHE A CA 1
ATOM 822 C C . PHE A 1 100 ? 19.607 -3.022 -15.094 1.00 84.25 100 PHE A C 1
ATOM 824 O O . PHE A 1 100 ? 20.061 -2.845 -16.222 1.00 84.25 100 PHE A O 1
ATOM 831 N N . ASP A 1 101 ? 18.931 -4.130 -14.776 1.00 86.00 101 ASP A N 1
ATOM 832 C CA . ASP A 1 101 ? 18.630 -5.195 -15.739 1.00 86.00 101 ASP A CA 1
ATOM 833 C C . ASP A 1 101 ? 17.385 -4.856 -16.568 1.00 86.00 101 ASP A C 1
ATOM 835 O O . ASP A 1 101 ? 16.306 -5.425 -16.402 1.00 86.00 101 ASP A O 1
ATOM 839 N N . PHE A 1 102 ? 17.528 -3.852 -17.430 1.00 86.81 102 PHE A N 1
ATOM 840 C CA . PHE A 1 102 ? 16.504 -3.438 -18.377 1.00 86.81 102 PHE A CA 1
ATOM 841 C C . PHE A 1 102 ? 17.129 -2.918 -19.672 1.00 86.81 102 PHE A C 1
ATOM 843 O O . PHE A 1 102 ? 18.274 -2.468 -19.707 1.00 86.81 102 PHE A O 1
ATOM 850 N N . VAL A 1 103 ? 16.347 -2.934 -20.750 1.00 90.31 103 VAL A N 1
ATOM 851 C CA . VAL A 1 103 ? 16.765 -2.414 -22.055 1.00 90.31 103 VAL A CA 1
ATOM 852 C C . VAL A 1 103 ? 15.918 -1.202 -22.398 1.00 90.31 103 VAL A C 1
ATOM 854 O O . VAL A 1 103 ? 14.694 -1.265 -22.394 1.00 90.31 103 VAL A O 1
ATOM 857 N N . LEU A 1 104 ? 16.564 -0.087 -22.725 1.00 90.75 104 LEU A N 1
ATOM 858 C CA . LEU A 1 104 ? 15.864 1.092 -23.219 1.00 90.75 104 LEU A CA 1
ATOM 859 C C . LEU A 1 104 ? 15.573 0.951 -24.710 1.00 90.75 104 LEU A C 1
ATOM 861 O O . LEU A 1 104 ? 16.400 0.489 -25.497 1.00 90.75 104 LEU A O 1
ATOM 865 N N . SER A 1 105 ? 14.407 1.432 -25.123 1.00 90.69 105 SER A N 1
ATOM 866 C CA . SER A 1 105 ? 14.148 1.696 -26.532 1.00 90.69 105 SER A CA 1
ATOM 867 C C . SER A 1 105 ? 15.110 2.774 -27.045 1.00 90.69 105 SER A C 1
ATOM 869 O O . SER A 1 105 ? 15.507 3.678 -26.307 1.00 90.69 105 SER A O 1
ATOM 871 N N . ARG A 1 106 ? 15.443 2.730 -28.339 1.00 89.38 106 ARG A N 1
ATOM 872 C CA . ARG A 1 106 ? 16.421 3.638 -28.969 1.00 89.38 106 ARG A CA 1
ATOM 873 C C . ARG A 1 106 ? 16.165 5.124 -28.684 1.00 89.38 106 ARG A C 1
ATOM 875 O O . ARG A 1 106 ? 17.111 5.884 -28.518 1.00 89.38 106 ARG A O 1
ATOM 882 N N . ARG A 1 107 ? 14.894 5.528 -28.613 1.00 85.06 107 ARG A N 1
ATOM 883 C CA . ARG A 1 107 ? 14.478 6.916 -28.349 1.00 85.06 107 ARG A CA 1
ATOM 884 C C . ARG A 1 107 ? 14.688 7.355 -26.899 1.00 85.06 107 ARG A C 1
ATOM 886 O O . ARG A 1 107 ? 14.859 8.538 -26.659 1.00 85.06 107 ARG A O 1
ATOM 893 N N . ALA A 1 108 ? 14.670 6.417 -25.953 1.00 88.00 108 ALA A N 1
ATOM 894 C CA . ALA A 1 108 ? 14.809 6.694 -24.525 1.00 88.00 108 ALA A CA 1
ATOM 895 C C . ALA A 1 108 ? 16.277 6.708 -24.060 1.00 88.00 108 ALA A C 1
ATOM 897 O O . ALA A 1 108 ? 16.544 6.980 -22.894 1.00 88.00 108 ALA A O 1
ATOM 898 N N . VAL A 1 109 ? 17.231 6.430 -24.960 1.00 85.38 109 VAL A N 1
ATOM 899 C CA . VAL A 1 109 ? 18.675 6.485 -24.668 1.00 85.38 109 VAL A CA 1
ATOM 900 C C . VAL A 1 109 ? 19.153 7.926 -24.451 1.00 85.38 109 VAL A C 1
ATOM 902 O O . VAL A 1 109 ? 20.071 8.154 -23.669 1.00 85.38 109 VAL A O 1
ATOM 905 N N . GLN A 1 110 ? 18.536 8.903 -25.125 1.00 81.00 110 GLN A N 1
ATOM 906 C CA . GLN A 1 110 ? 18.827 10.326 -24.943 1.00 81.00 110 GLN A CA 1
ATOM 907 C C . GLN A 1 110 ? 17.678 10.998 -24.188 1.00 81.00 110 GLN A C 1
ATOM 909 O O . GLN A 1 110 ? 16.519 10.884 -24.577 1.00 81.00 110 GLN A O 1
ATOM 914 N N . MET A 1 111 ? 18.012 11.695 -23.103 1.00 79.25 111 MET A N 1
ATOM 915 C CA . MET A 1 111 ? 17.060 12.418 -22.259 1.00 79.25 111 MET A CA 1
ATOM 916 C C . MET A 1 111 ? 17.150 13.930 -22.535 1.00 79.25 111 MET A C 1
ATOM 918 O O . MET A 1 111 ? 18.267 14.440 -22.640 1.00 79.25 111 MET A O 1
ATOM 922 N N . PRO A 1 112 ? 16.023 14.668 -22.590 1.00 86.06 112 PRO A N 1
ATOM 923 C CA . PRO A 1 112 ? 14.645 14.186 -22.452 1.00 86.06 112 PRO A CA 1
ATOM 924 C C . PRO A 1 112 ? 14.134 13.482 -23.722 1.00 86.06 112 PRO A C 1
ATOM 926 O O . PRO A 1 112 ? 14.542 13.817 -24.831 1.00 86.06 112 PRO A O 1
ATOM 929 N N . PHE A 1 113 ? 13.194 12.547 -23.561 1.00 86.44 113 PHE A N 1
ATOM 930 C CA . PHE A 1 113 ? 12.475 11.902 -24.665 1.00 86.44 113 PHE A CA 1
ATOM 931 C C . PHE A 1 113 ? 10.969 12.185 -24.579 1.00 86.44 113 PHE A C 1
ATOM 933 O O . PHE A 1 113 ? 10.450 12.529 -23.517 1.00 86.44 113 PHE A O 1
ATOM 940 N N . ASN A 1 114 ? 10.261 11.985 -25.693 1.00 88.88 114 ASN A N 1
ATOM 941 C CA . ASN A 1 114 ? 8.800 12.036 -25.744 1.00 88.88 114 ASN A CA 1
ATOM 942 C C . ASN A 1 114 ? 8.210 10.623 -25.833 1.00 88.88 114 ASN A C 1
ATOM 944 O O . ASN A 1 114 ? 8.756 9.756 -26.525 1.00 88.88 114 ASN A O 1
ATOM 948 N N . TYR A 1 115 ? 7.085 10.403 -25.152 1.00 90.88 115 TYR A N 1
ATOM 949 C CA . TYR A 1 115 ? 6.299 9.180 -25.302 1.00 90.88 115 TYR A CA 1
ATOM 950 C C . TYR A 1 115 ? 5.637 9.130 -26.685 1.00 90.88 115 TYR A C 1
ATOM 952 O O . TYR A 1 115 ? 5.278 10.163 -27.248 1.00 90.88 115 TYR A O 1
ATOM 960 N N . GLU A 1 116 ? 5.483 7.923 -27.229 1.00 91.31 116 GLU A N 1
ATOM 961 C CA . GLU A 1 116 ? 4.628 7.687 -28.401 1.00 91.31 116 GLU A CA 1
ATOM 962 C C . GLU A 1 116 ? 3.178 8.040 -28.073 1.00 91.31 116 GLU A C 1
ATOM 964 O O . GLU A 1 116 ? 2.779 7.901 -26.921 1.00 91.31 116 GLU A O 1
ATOM 969 N N . GLU A 1 117 ? 2.399 8.475 -29.064 1.00 93.12 117 GLU A N 1
ATOM 970 C CA . GLU A 1 117 ? 1.026 8.959 -28.857 1.00 93.12 117 GLU A CA 1
ATOM 971 C C . GLU A 1 117 ? 0.145 7.931 -28.133 1.00 93.12 117 GLU A C 1
ATOM 973 O O . GLU A 1 117 ? -0.490 8.262 -27.129 1.00 93.12 117 GLU A O 1
ATOM 978 N N . ASP A 1 118 ? 0.211 6.666 -28.550 1.00 93.88 118 ASP A N 1
ATOM 979 C CA . ASP A 1 118 ? -0.543 5.573 -27.933 1.00 93.88 118 ASP A CA 1
ATOM 980 C C . ASP A 1 118 ? -0.178 5.402 -26.453 1.00 93.88 118 ASP A C 1
ATOM 982 O O . ASP A 1 118 ? -1.048 5.372 -25.582 1.00 93.88 118 ASP A O 1
ATOM 986 N N . ILE A 1 119 ? 1.119 5.376 -26.134 1.00 92.19 119 ILE A N 1
ATOM 987 C CA . ILE A 1 119 ? 1.597 5.252 -24.752 1.00 92.19 119 ILE A CA 1
ATOM 988 C C . ILE A 1 119 ? 1.235 6.498 -23.948 1.00 92.19 119 ILE A C 1
ATOM 990 O O . ILE A 1 119 ? 0.734 6.378 -22.831 1.00 92.19 119 ILE A O 1
ATOM 994 N N . ALA A 1 120 ? 1.456 7.685 -24.514 1.00 92.25 120 ALA A N 1
ATOM 995 C CA . ALA A 1 120 ? 1.148 8.963 -23.893 1.00 92.25 120 ALA A CA 1
ATOM 996 C C . ALA A 1 120 ? -0.333 9.049 -23.518 1.00 92.25 120 ALA A C 1
ATOM 998 O O . ALA A 1 120 ? -0.646 9.539 -22.435 1.00 92.25 120 ALA A O 1
ATOM 999 N N . SER A 1 121 ? -1.230 8.530 -24.362 1.00 93.88 121 SER A N 1
ATOM 1000 C CA . SER A 1 121 ? -2.668 8.495 -24.090 1.00 93.88 121 SER A CA 1
ATOM 1001 C C . SER A 1 121 ? -3.004 7.633 -22.865 1.00 93.88 121 SER A C 1
ATOM 1003 O O . SER A 1 121 ? -3.784 8.059 -22.013 1.00 93.88 121 SER A O 1
ATOM 1005 N N . ILE A 1 122 ? -2.339 6.483 -22.707 1.00 92.25 122 ILE A N 1
ATOM 1006 C CA . ILE A 1 122 ? -2.534 5.554 -21.582 1.00 92.25 122 ILE A CA 1
ATOM 1007 C C . ILE A 1 122 ? -1.965 6.138 -20.288 1.00 92.25 122 ILE A C 1
ATOM 1009 O O . ILE A 1 122 ? -2.616 6.109 -19.244 1.00 92.25 122 ILE A O 1
ATOM 1013 N N . ILE A 1 123 ? -0.753 6.696 -20.339 1.00 92.00 123 ILE A N 1
ATOM 1014 C CA . ILE A 1 123 ? -0.054 7.168 -19.136 1.00 92.00 123 ILE A CA 1
ATOM 1015 C C . ILE A 1 123 ? -0.320 8.643 -18.816 1.00 92.00 123 ILE A C 1
ATOM 1017 O O . ILE A 1 123 ? 0.253 9.169 -17.861 1.00 92.00 123 ILE A O 1
ATOM 1021 N N . CYS A 1 124 ? -1.188 9.324 -19.571 1.00 91.19 124 CYS A N 1
ATOM 1022 C CA . CYS A 1 124 ? -1.415 10.765 -19.442 1.00 91.19 124 CYS A CA 1
ATOM 1023 C C . CYS A 1 124 ? -1.755 11.192 -18.006 1.00 91.19 124 CYS A C 1
ATOM 1025 O O . CYS A 1 124 ? -1.330 12.258 -17.559 1.00 91.19 124 CYS A O 1
ATOM 1027 N N . ALA A 1 125 ? -2.466 10.346 -17.252 1.00 88.75 125 ALA A N 1
ATOM 1028 C CA . ALA A 1 125 ? -2.796 10.586 -15.851 1.00 88.75 125 ALA A CA 1
ATOM 1029 C C . ALA A 1 125 ? -1.545 10.710 -14.958 1.00 88.75 125 ALA A C 1
ATOM 1031 O O . ALA A 1 125 ? -1.526 11.539 -14.051 1.00 88.75 125 ALA A O 1
ATOM 1032 N N . TYR A 1 126 ? -0.483 9.954 -15.256 1.00 87.81 126 TYR A N 1
ATOM 1033 C CA . TYR A 1 126 ? 0.805 9.994 -14.556 1.00 87.81 126 TYR A CA 1
ATOM 1034 C C . TYR A 1 126 ? 1.677 11.182 -14.969 1.00 87.81 126 TYR A C 1
ATOM 1036 O O . TYR A 1 126 ? 2.527 11.612 -14.191 1.00 87.81 126 TYR A O 1
ATOM 1044 N N . CYS A 1 127 ? 1.474 11.715 -16.175 1.00 85.56 127 CYS A N 1
ATOM 1045 C CA . CYS A 1 127 ? 2.206 12.876 -16.684 1.00 85.56 127 CYS A CA 1
ATOM 1046 C C . CYS A 1 127 ? 1.619 14.213 -16.211 1.00 85.56 127 CYS A C 1
ATOM 1048 O O . CYS A 1 127 ? 2.278 15.248 -16.315 1.00 85.56 127 CYS A O 1
ATOM 1050 N N . LYS A 1 128 ? 0.388 14.219 -15.683 1.00 83.62 128 LYS A N 1
ATOM 1051 C CA . LYS A 1 128 ? -0.219 15.424 -15.112 1.00 83.62 128 LYS A CA 1
ATOM 1052 C C . LYS A 1 128 ? 0.493 15.809 -13.821 1.00 83.62 128 LYS A C 1
ATOM 1054 O O . LYS A 1 128 ? 0.531 15.037 -12.860 1.00 83.62 128 LYS A O 1
ATOM 1059 N N . ARG A 1 129 ? 1.005 17.042 -13.787 1.00 75.44 129 ARG A N 1
ATOM 1060 C CA . ARG A 1 129 ? 1.544 17.652 -12.570 1.00 75.44 129 ARG A CA 1
ATOM 1061 C C . ARG A 1 129 ? 0.440 17.701 -11.509 1.00 75.44 129 ARG A C 1
ATOM 1063 O O . ARG A 1 129 ? -0.639 18.222 -11.768 1.00 75.44 129 ARG A O 1
ATOM 1070 N N . GLN A 1 130 ? 0.725 17.148 -10.333 1.00 70.44 130 GLN A N 1
ATOM 1071 C CA . GLN A 1 130 ? -0.237 17.068 -9.227 1.00 70.44 130 GLN A CA 1
ATOM 1072 C C . GLN A 1 130 ? -0.197 18.304 -8.309 1.00 70.44 130 GLN A C 1
ATOM 1074 O O . GLN A 1 130 ? -1.116 18.507 -7.523 1.00 70.44 130 GLN A O 1
ATOM 1079 N N . THR A 1 131 ? 0.845 19.139 -8.404 1.00 66.81 131 THR A N 1
ATOM 1080 C CA . THR A 1 131 ? 1.004 20.376 -7.624 1.00 66.81 131 THR A CA 1
ATOM 1081 C C . THR A 1 131 ? 0.848 21.613 -8.513 1.00 66.81 131 THR A C 1
ATOM 1083 O O . THR A 1 131 ? 1.342 21.648 -9.640 1.00 66.81 131 THR A O 1
ATOM 1086 N N . GLY A 1 132 ? 0.141 22.634 -8.017 1.00 59.09 132 GLY A N 1
ATOM 1087 C CA . GLY A 1 132 ? -0.117 23.874 -8.764 1.00 59.09 132 GLY A CA 1
ATOM 1088 C C . GLY A 1 132 ? 1.085 24.818 -8.849 1.00 59.09 132 GLY A C 1
ATOM 1089 O O . GLY A 1 132 ? 1.150 25.645 -9.753 1.00 59.09 132 GLY A O 1
ATOM 1090 N N . GLU A 1 133 ? 2.056 24.684 -7.945 1.00 62.00 133 GLU A N 1
ATOM 1091 C CA . GLU A 1 133 ? 3.230 25.551 -7.912 1.00 62.00 133 GLU A CA 1
ATOM 1092 C C . GLU A 1 133 ? 4.372 24.983 -8.762 1.00 62.00 133 GLU A C 1
ATOM 1094 O O . GLU A 1 133 ? 4.734 23.800 -8.706 1.00 62.00 133 GLU A O 1
ATOM 1099 N N . SER A 1 134 ? 4.981 25.851 -9.566 1.00 62.31 134 SER A N 1
ATOM 1100 C CA . SER A 1 134 ? 6.300 25.581 -10.115 1.00 62.31 134 SER A CA 1
ATOM 1101 C C . SER A 1 134 ? 7.307 25.613 -8.971 1.00 62.31 134 SER A C 1
ATOM 1103 O O . SER A 1 134 ? 7.666 26.687 -8.493 1.00 62.31 134 SER A O 1
ATOM 1105 N N . VAL A 1 135 ? 7.776 24.443 -8.540 1.00 62.38 135 VAL A N 1
ATOM 1106 C CA . VAL A 1 135 ? 8.950 24.369 -7.668 1.00 62.38 135 VAL A CA 1
ATOM 1107 C C . VAL A 1 135 ? 10.143 24.859 -8.483 1.00 62.38 135 VAL A C 1
ATOM 1109 O O . VAL A 1 135 ? 10.615 24.169 -9.386 1.00 62.38 135 VAL A O 1
ATOM 1112 N N . SER A 1 136 ? 10.586 26.081 -8.202 1.00 60.81 136 SER A N 1
ATOM 1113 C CA . SER A 1 136 ? 11.919 26.523 -8.588 1.00 60.81 136 SER A CA 1
ATOM 1114 C C . SER A 1 136 ? 12.882 25.889 -7.597 1.00 60.81 136 SER A C 1
ATOM 1116 O O . SER A 1 136 ? 12.698 26.035 -6.390 1.00 60.81 136 SER A O 1
ATOM 1118 N N . LEU A 1 137 ? 13.864 25.148 -8.096 1.00 63.25 137 LEU A N 1
ATOM 1119 C CA . LEU A 1 137 ? 14.995 24.688 -7.303 1.00 63.25 137 LEU A CA 1
ATOM 1120 C C . LEU A 1 137 ? 16.180 25.581 -7.693 1.00 63.25 137 LEU A C 1
ATOM 1122 O O . LEU A 1 137 ? 16.845 25.277 -8.690 1.00 63.25 137 LEU A O 1
ATOM 1126 N N . PRO A 1 138 ? 16.410 26.712 -6.993 1.00 59.84 138 PRO A N 1
ATOM 1127 C CA . PRO A 1 138 ? 17.534 27.587 -7.293 1.00 59.84 138 PRO A CA 1
ATOM 1128 C C . PRO A 1 138 ? 18.818 26.761 -7.247 1.00 59.84 138 PRO A C 1
ATOM 1130 O O . PRO A 1 138 ? 19.013 25.970 -6.327 1.00 59.84 138 PRO A O 1
ATOM 1133 N N . ASP A 1 139 ? 19.647 26.899 -8.278 1.00 65.12 139 ASP A N 1
ATOM 1134 C CA . ASP A 1 139 ? 20.936 26.214 -8.404 1.00 65.12 139 ASP A CA 1
ATOM 1135 C C . ASP A 1 139 ? 20.886 24.678 -8.552 1.00 65.12 139 ASP A C 1
ATOM 1137 O O . ASP A 1 139 ? 21.934 24.025 -8.536 1.00 65.12 139 ASP A O 1
ATOM 1141 N N . TRP A 1 140 ? 19.709 24.073 -8.776 1.00 61.47 140 TRP A N 1
ATOM 1142 C CA . TRP A 1 140 ? 19.629 22.633 -9.035 1.00 61.47 140 TRP A CA 1
ATOM 1143 C C . TRP A 1 140 ? 20.208 22.260 -10.404 1.00 61.47 140 TRP A C 1
ATOM 1145 O O . TRP A 1 140 ? 19.654 22.527 -11.471 1.00 61.47 140 TRP A O 1
ATOM 1155 N N . ARG A 1 141 ? 21.368 21.614 -10.314 1.00 54.78 141 ARG A N 1
ATOM 1156 C CA . ARG A 1 141 ? 22.054 20.790 -11.310 1.00 54.78 141 ARG A CA 1
ATOM 1157 C C . ARG A 1 141 ? 21.296 19.508 -11.676 1.00 54.78 141 ARG A C 1
ATOM 1159 O O . ARG A 1 141 ? 21.231 18.681 -10.766 1.00 54.78 141 ARG A O 1
ATOM 1166 N N . PRO A 1 142 ? 20.824 19.209 -12.908 1.00 53.28 142 PRO A N 1
ATOM 1167 C CA . PRO A 1 142 ? 20.630 17.806 -13.264 1.00 53.28 142 PRO A CA 1
ATOM 1168 C C . PRO A 1 142 ? 21.941 17.044 -12.984 1.00 53.28 142 PRO A C 1
ATOM 1170 O O . PRO A 1 142 ? 23.010 17.614 -13.231 1.00 53.28 142 PRO A O 1
ATOM 1173 N N . PRO A 1 143 ? 21.912 15.781 -12.519 1.00 53.47 143 PRO A N 1
ATOM 1174 C CA . PRO A 1 143 ? 23.115 14.969 -12.273 1.00 53.47 143 PRO A CA 1
ATOM 1175 C C . PRO A 1 143 ? 23.909 14.596 -13.545 1.00 53.47 143 PRO A C 1
ATOM 1177 O O . PRO A 1 143 ? 24.512 13.533 -13.621 1.00 53.47 143 PRO A O 1
ATOM 1180 N N . SER A 1 144 ? 23.877 15.438 -14.577 1.00 52.03 144 SER A N 1
ATOM 1181 C CA . SER A 1 144 ? 24.532 15.263 -15.871 1.00 52.03 144 SER A CA 1
ATOM 1182 C C . SER A 1 144 ? 25.985 15.740 -15.888 1.00 52.03 144 SER A C 1
ATOM 1184 O O . SER A 1 144 ? 26.653 15.594 -16.906 1.00 52.03 144 SER A O 1
ATOM 1186 N N . GLN A 1 145 ? 26.476 16.341 -14.801 1.00 47.81 145 GLN A N 1
ATOM 1187 C CA . GLN A 1 145 ? 27.904 16.585 -14.603 1.00 47.81 145 GLN A CA 1
ATOM 1188 C C . GLN A 1 145 ? 28.422 15.562 -13.600 1.00 47.81 145 GLN A C 1
ATOM 1190 O O . GLN A 1 145 ? 27.844 15.434 -12.519 1.00 47.81 145 GLN A O 1
ATOM 1195 N N . GLU A 1 146 ? 29.478 14.834 -13.976 1.00 45.88 146 GLU A N 1
ATOM 1196 C CA . GLU A 1 146 ? 30.214 13.916 -13.104 1.00 45.88 146 GLU A CA 1
ATOM 1197 C C . GLU A 1 146 ? 30.586 14.644 -11.809 1.00 45.88 146 GLU A C 1
ATOM 1199 O O . GLU A 1 146 ? 31.576 15.365 -11.720 1.00 45.88 146 GLU A O 1
ATOM 1204 N N . SER A 1 147 ? 29.738 14.510 -10.796 1.00 45.81 147 SER A N 1
ATOM 1205 C CA . SER A 1 147 ? 30.058 14.973 -9.459 1.00 45.81 147 SER A CA 1
ATOM 1206 C C . SER A 1 147 ? 30.948 13.893 -8.858 1.00 45.81 147 SER A C 1
ATOM 1208 O O . SER A 1 147 ? 30.545 12.725 -8.893 1.00 45.81 147 SER A O 1
ATOM 1210 N N . PRO A 1 148 ? 32.145 14.221 -8.336 1.00 43.84 148 PRO A N 1
ATOM 1211 C CA . PRO A 1 148 ? 32.990 13.222 -7.704 1.00 43.84 148 PRO A CA 1
ATOM 1212 C C . PRO A 1 148 ? 32.173 12.549 -6.602 1.00 43.84 148 PRO A C 1
ATOM 1214 O O . PRO A 1 148 ? 31.714 13.209 -5.665 1.00 43.84 148 PRO A O 1
ATOM 1217 N N . ARG A 1 149 ? 31.926 11.242 -6.761 1.00 45.78 149 ARG A N 1
ATOM 1218 C CA . ARG A 1 149 ? 31.257 10.435 -5.741 1.00 45.78 149 ARG A CA 1
ATOM 1219 C C . ARG A 1 149 ? 32.093 10.581 -4.477 1.00 45.78 149 ARG A C 1
ATOM 1221 O O . ARG A 1 149 ? 33.245 10.163 -4.456 1.00 45.78 149 ARG A O 1
ATOM 1228 N N . ARG A 1 150 ? 31.547 11.220 -3.440 1.00 46.62 150 ARG A N 1
ATOM 1229 C CA . ARG A 1 150 ? 32.188 11.191 -2.126 1.00 46.62 150 ARG A CA 1
ATOM 1230 C C . ARG A 1 150 ? 32.154 9.735 -1.667 1.00 46.62 150 ARG A C 1
ATOM 1232 O O . ARG A 1 150 ? 31.080 9.222 -1.389 1.00 46.62 150 ARG A O 1
ATOM 1239 N N . GLU A 1 151 ? 33.321 9.096 -1.614 1.00 43.34 151 GLU A N 1
ATOM 1240 C CA . GLU A 1 151 ? 33.545 7.728 -1.109 1.00 43.34 151 GLU A CA 1
ATOM 1241 C C . GLU A 1 151 ? 33.263 7.567 0.392 1.00 43.34 151 GLU A C 1
ATOM 1243 O O . GLU A 1 151 ? 33.515 6.514 0.965 1.00 43.34 151 GLU A O 1
ATOM 1248 N N . THR A 1 152 ? 32.738 8.589 1.067 1.00 44.62 152 THR A N 1
ATOM 1249 C CA . THR A 1 152 ? 32.246 8.417 2.430 1.00 44.62 152 THR A CA 1
ATOM 1250 C C . THR A 1 152 ? 31.011 7.540 2.354 1.00 44.62 152 THR A C 1
ATOM 1252 O O . THR A 1 152 ? 30.022 8.013 1.793 1.00 44.62 152 THR A O 1
ATOM 1255 N N . ASP A 1 153 ? 31.096 6.309 2.872 1.00 45.09 153 ASP A N 1
ATOM 1256 C CA . ASP A 1 153 ? 29.988 5.383 3.127 1.00 45.09 153 ASP A CA 1
ATOM 1257 C C . ASP A 1 153 ? 28.695 6.163 3.382 1.00 45.09 153 ASP A C 1
ATOM 1259 O O . ASP A 1 153 ? 28.428 6.638 4.487 1.00 45.09 153 ASP A O 1
ATOM 1263 N N . GLN A 1 154 ? 27.919 6.389 2.321 1.00 45.91 154 GLN A N 1
ATOM 1264 C CA . GLN A 1 154 ? 26.616 7.003 2.456 1.00 45.91 154 GLN A CA 1
ATOM 1265 C C . GLN A 1 154 ? 25.746 5.884 2.989 1.00 45.91 154 GLN A C 1
ATOM 1267 O O . GLN A 1 154 ? 25.210 5.089 2.216 1.00 45.91 154 GLN A O 1
ATOM 1272 N N . GLU A 1 155 ? 25.654 5.788 4.316 1.00 49.88 155 GLU A N 1
ATOM 1273 C CA . GLU A 1 155 ? 24.518 5.137 4.947 1.00 49.88 155 GLU A CA 1
ATOM 1274 C C . GLU A 1 155 ? 23.282 5.662 4.223 1.00 49.88 155 GLU A C 1
ATOM 1276 O O . GLU A 1 155 ? 22.952 6.851 4.286 1.00 49.88 155 GLU A O 1
ATOM 1281 N N . VAL A 1 156 ? 22.670 4.781 3.428 1.00 54.06 156 VAL A N 1
ATOM 1282 C CA . VAL A 1 156 ? 21.376 5.034 2.808 1.00 54.06 156 VAL A CA 1
ATOM 1283 C C . VAL A 1 156 ? 20.503 5.549 3.944 1.00 54.06 156 VAL A C 1
ATOM 1285 O O . VAL A 1 156 ? 20.420 4.893 4.984 1.00 54.06 156 VAL A O 1
ATOM 1288 N N . ARG A 1 157 ? 19.911 6.736 3.784 1.00 51.88 157 ARG A N 1
ATOM 1289 C CA . ARG A 1 157 ? 19.007 7.325 4.773 1.00 51.88 157 ARG A CA 1
ATOM 1290 C C . ARG A 1 157 ? 17.744 6.472 4.770 1.00 51.88 157 ARG A C 1
ATOM 1292 O O . ARG A 1 157 ? 16.791 6.751 4.047 1.00 51.88 157 ARG A O 1
ATOM 1299 N N . ARG A 1 158 ? 17.812 5.366 5.503 1.00 55.50 158 ARG A N 1
ATOM 1300 C CA . ARG A 1 158 ? 16.755 4.380 5.691 1.00 55.50 158 ARG A CA 1
ATOM 1301 C C . ARG A 1 158 ? 16.009 4.766 6.946 1.00 55.50 158 ARG A C 1
ATOM 1303 O O . ARG A 1 158 ? 16.618 4.993 7.991 1.00 55.50 158 ARG A O 1
ATOM 1310 N N . ALA A 1 159 ? 14.695 4.867 6.838 1.00 52.59 159 ALA A N 1
ATOM 1311 C CA . ALA A 1 159 ? 13.858 5.046 8.005 1.00 52.59 159 ALA A CA 1
ATOM 1312 C C . ALA A 1 159 ? 13.611 3.651 8.593 1.00 52.59 159 ALA A C 1
ATOM 1314 O O . ALA A 1 159 ? 12.580 3.033 8.342 1.00 52.59 159 ALA A O 1
ATOM 1315 N N . GLU A 1 160 ? 14.606 3.125 9.312 1.00 58.62 160 GLU A N 1
ATOM 1316 C CA . GLU A 1 160 ? 14.513 1.820 9.966 1.00 58.62 160 GLU A CA 1
ATOM 1317 C C . GLU A 1 160 ? 13.255 1.775 10.852 1.00 58.62 160 GLU A C 1
ATOM 1319 O O . GLU A 1 160 ? 13.046 2.638 11.705 1.00 58.62 160 GLU A O 1
ATOM 1324 N N . GLY A 1 161 ? 12.371 0.806 10.596 1.00 64.94 161 GLY A N 1
ATOM 1325 C CA . GLY A 1 161 ? 11.095 0.685 11.310 1.00 64.94 161 GLY A CA 1
ATOM 1326 C C . GLY A 1 161 ? 10.007 1.686 10.890 1.00 64.94 161 GLY A C 1
ATOM 1327 O O . GLY A 1 161 ? 9.037 1.871 11.627 1.00 64.94 161 GLY A O 1
ATOM 1328 N N . SER A 1 162 ? 10.121 2.318 9.717 1.00 73.88 162 SER A N 1
ATOM 1329 C CA . SER A 1 162 ? 9.078 3.167 9.127 1.00 73.88 162 SER A CA 1
ATOM 1330 C C . SER A 1 162 ? 8.707 2.725 7.713 1.00 73.88 162 SER A C 1
ATOM 1332 O O . SER A 1 162 ? 9.478 2.095 6.993 1.00 73.88 162 SER A O 1
ATOM 1334 N N . LEU A 1 163 ? 7.500 3.107 7.299 1.00 85.69 163 LEU A N 1
ATOM 1335 C CA . LEU A 1 163 ? 7.113 3.075 5.894 1.00 85.69 163 LEU A CA 1
ATOM 1336 C C . LEU A 1 163 ? 7.917 4.126 5.121 1.00 85.69 163 LEU A C 1
ATOM 1338 O O . LEU A 1 163 ? 8.206 5.204 5.649 1.00 85.69 163 LEU A O 1
ATOM 1342 N N . HIS A 1 164 ? 8.242 3.815 3.868 1.00 87.56 164 HIS A N 1
ATOM 1343 C CA . HIS A 1 164 ? 8.995 4.697 2.970 1.00 87.56 164 HIS A CA 1
ATOM 1344 C C . HIS A 1 164 ? 8.210 4.960 1.689 1.00 87.56 164 HIS A C 1
ATOM 1346 O O . HIS A 1 164 ? 7.385 4.135 1.310 1.00 87.56 164 HIS A O 1
ATOM 1352 N N . ALA A 1 165 ? 8.453 6.077 1.006 1.00 88.69 165 ALA A N 1
ATOM 1353 C CA . ALA A 1 165 ? 7.803 6.379 -0.267 1.00 88.69 165 ALA A CA 1
ATOM 1354 C C . ALA A 1 165 ? 8.820 6.785 -1.340 1.00 88.69 165 ALA A C 1
ATOM 1356 O O . ALA A 1 165 ? 9.741 7.553 -1.075 1.00 88.69 165 ALA A O 1
ATOM 1357 N N . TRP A 1 166 ? 8.624 6.302 -2.567 1.00 90.25 166 TRP A N 1
ATOM 1358 C CA . TRP A 1 166 ? 9.454 6.624 -3.731 1.00 90.25 166 TRP A CA 1
ATOM 1359 C C . TRP A 1 166 ? 8.594 6.906 -4.961 1.00 90.25 166 TRP A C 1
ATOM 1361 O O . TRP A 1 166 ? 7.361 6.948 -4.896 1.00 90.25 166 TRP A O 1
ATOM 1371 N N . THR A 1 167 ? 9.255 7.126 -6.096 1.00 90.88 167 THR A N 1
ATOM 1372 C CA . THR A 1 167 ? 8.594 7.424 -7.365 1.00 90.88 167 THR A CA 1
ATOM 1373 C C . THR A 1 167 ? 8.910 6.392 -8.434 1.00 90.88 167 THR A C 1
ATOM 1375 O O . THR A 1 167 ? 10.035 5.918 -8.527 1.00 90.88 167 THR A O 1
ATOM 1378 N N . GLU A 1 168 ? 7.942 6.080 -9.286 1.00 92.06 168 GLU A N 1
ATOM 1379 C CA . GLU A 1 168 ? 8.157 5.257 -10.479 1.00 92.06 168 GLU A CA 1
ATOM 1380 C C . GLU A 1 168 ? 7.999 6.094 -11.752 1.00 92.06 168 GLU A C 1
ATOM 1382 O O . GLU A 1 168 ? 7.090 6.936 -11.863 1.00 92.06 168 GLU A O 1
ATOM 1387 N N . VAL A 1 169 ? 8.889 5.834 -12.713 1.00 90.12 169 VAL A N 1
ATOM 1388 C CA . VAL A 1 169 ? 8.920 6.446 -14.045 1.00 90.12 169 VAL A CA 1
ATOM 1389 C C . VAL A 1 169 ? 8.785 5.352 -15.095 1.00 90.12 169 VAL A C 1
ATOM 1391 O O . VAL A 1 169 ? 9.480 4.340 -15.038 1.00 90.12 169 VAL A O 1
ATOM 1394 N N . PHE A 1 170 ? 7.899 5.562 -16.066 1.00 92.44 170 PHE A N 1
ATOM 1395 C CA . PHE A 1 170 ? 7.785 4.668 -17.209 1.00 92.44 170 PHE A CA 1
ATOM 1396 C C . PHE A 1 170 ? 8.877 4.995 -18.232 1.00 92.44 170 PHE A C 1
ATOM 1398 O O . PHE A 1 170 ? 8.903 6.080 -18.807 1.00 92.44 170 PHE A O 1
ATOM 1405 N N . LEU A 1 171 ? 9.787 4.058 -18.468 1.00 92.19 171 LEU A N 1
ATOM 1406 C CA . LEU A 1 171 ? 10.866 4.182 -19.439 1.00 92.19 171 LEU A CA 1
ATOM 1407 C C . LEU A 1 171 ? 10.571 3.265 -20.636 1.00 92.19 171 LEU A C 1
ATOM 1409 O O . LEU A 1 171 ? 10.514 2.045 -20.467 1.00 92.19 171 LEU A O 1
ATOM 1413 N N . PRO A 1 172 ? 10.385 3.802 -21.857 1.00 92.19 172 PRO A N 1
ATOM 1414 C CA . PRO A 1 172 ? 10.106 2.985 -23.033 1.00 92.19 172 PRO A CA 1
ATOM 1415 C C . PRO A 1 172 ? 11.180 1.910 -23.253 1.00 92.19 172 PRO A C 1
ATOM 1417 O O . PRO A 1 172 ? 12.362 2.232 -23.386 1.00 92.19 172 PRO A O 1
ATOM 1420 N N . GLY A 1 173 ? 10.762 0.643 -23.304 1.00 91.69 173 GLY A N 1
ATOM 1421 C CA . GLY A 1 173 ? 11.625 -0.548 -23.347 1.00 91.69 173 GLY A CA 1
ATOM 1422 C C . GLY A 1 173 ? 11.854 -1.201 -21.977 1.00 91.69 173 GLY A C 1
ATOM 1423 O O . GLY A 1 173 ? 11.829 -2.423 -21.880 1.00 91.69 173 GLY A O 1
ATOM 1424 N N . ALA A 1 174 ? 11.998 -0.400 -20.919 1.00 91.56 174 ALA A N 1
ATOM 1425 C CA . ALA A 1 174 ? 12.285 -0.873 -19.563 1.00 91.56 174 ALA A CA 1
ATOM 1426 C C . ALA A 1 174 ? 11.034 -1.031 -18.679 1.00 91.56 174 ALA A C 1
ATOM 1428 O O . ALA A 1 174 ? 11.068 -1.754 -17.687 1.00 91.56 174 ALA A O 1
ATOM 1429 N N . GLY A 1 175 ? 9.923 -0.380 -19.035 1.00 92.19 175 GLY A N 1
ATOM 1430 C CA . GLY A 1 175 ? 8.695 -0.386 -18.240 1.00 92.19 175 GLY A CA 1
ATOM 1431 C C . GLY A 1 175 ? 8.757 0.585 -17.059 1.00 92.19 175 GLY A C 1
ATOM 1432 O O . GLY A 1 175 ? 9.438 1.608 -17.124 1.00 92.19 175 GLY A O 1
ATOM 1433 N N . TRP A 1 176 ? 8.012 0.296 -15.990 1.00 92.06 176 TRP A N 1
ATOM 1434 C CA . TRP A 1 176 ? 8.033 1.099 -14.764 1.00 92.06 176 TRP A CA 1
ATOM 1435 C C . TRP A 1 176 ? 9.302 0.821 -13.959 1.00 92.06 176 TRP A C 1
ATOM 1437 O O . TRP A 1 176 ? 9.550 -0.306 -13.534 1.00 92.06 176 TRP A O 1
ATOM 1447 N N . VAL A 1 177 ? 10.093 1.867 -13.736 1.00 90.56 177 VAL A N 1
ATOM 1448 C CA . VAL A 1 177 ? 11.349 1.809 -12.990 1.00 90.56 177 VAL A CA 1
ATOM 1449 C C . VAL A 1 177 ? 11.233 2.674 -11.738 1.00 90.56 177 VAL A C 1
ATOM 1451 O O . VAL A 1 177 ? 10.886 3.854 -11.819 1.00 90.56 177 VAL A O 1
ATOM 1454 N N . GLY A 1 178 ? 11.513 2.071 -10.580 1.00 90.44 178 GLY A N 1
ATOM 1455 C CA . GLY A 1 178 ? 11.493 2.738 -9.280 1.00 90.44 178 GLY A CA 1
ATOM 1456 C C . GLY A 1 178 ? 12.754 3.558 -9.025 1.00 90.44 178 GLY A C 1
ATOM 1457 O O . GLY A 1 178 ? 13.873 3.097 -9.250 1.00 90.44 178 GLY A O 1
ATOM 1458 N N . LEU A 1 179 ? 12.553 4.773 -8.535 1.00 89.19 179 LEU A N 1
ATOM 1459 C CA . LEU A 1 179 ? 13.559 5.767 -8.195 1.00 89.19 179 LEU A CA 1
ATOM 1460 C C . LEU A 1 179 ? 13.242 6.319 -6.811 1.00 89.19 179 LEU A C 1
ATOM 1462 O O . LEU A 1 179 ? 12.172 6.903 -6.611 1.00 89.19 179 LEU A O 1
ATOM 1466 N N . ASP A 1 180 ? 14.190 6.186 -5.889 1.00 87.62 180 ASP A N 1
ATOM 1467 C CA . ASP A 1 180 ? 14.139 6.831 -4.584 1.00 87.62 180 ASP A CA 1
ATOM 1468 C C . ASP A 1 180 ? 14.900 8.166 -4.630 1.00 87.62 180 ASP A C 1
ATOM 1470 O O . ASP A 1 180 ? 16.134 8.177 -4.543 1.00 87.62 180 ASP A O 1
ATOM 1474 N N . PRO A 1 181 ? 14.197 9.308 -4.745 1.00 81.19 181 PRO A N 1
ATOM 1475 C CA . PRO A 1 181 ? 14.838 10.618 -4.790 1.00 81.19 181 PRO A CA 1
ATOM 1476 C C . PRO A 1 181 ? 15.486 11.015 -3.457 1.00 81.19 181 PRO A C 1
ATOM 1478 O O . PRO A 1 181 ? 16.348 11.889 -3.452 1.00 81.19 181 PRO A O 1
ATOM 1481 N N . THR A 1 182 ? 15.108 10.384 -2.341 1.00 78.88 182 THR A N 1
ATOM 1482 C CA . THR A 1 182 ? 15.678 10.669 -1.013 1.00 78.88 182 THR A CA 1
ATOM 1483 C C . THR A 1 182 ? 17.128 10.209 -0.938 1.00 78.88 182 THR A C 1
ATOM 1485 O O . THR A 1 182 ? 17.973 10.886 -0.353 1.00 78.88 182 THR A O 1
ATOM 1488 N N . ASN A 1 183 ? 17.405 9.063 -1.561 1.00 77.06 183 ASN A N 1
ATOM 1489 C CA . ASN A 1 183 ? 18.704 8.401 -1.539 1.00 77.06 183 ASN A CA 1
ATOM 1490 C C . ASN A 1 183 ? 19.447 8.476 -2.882 1.00 77.06 183 ASN A C 1
ATOM 1492 O O . ASN A 1 183 ? 20.620 8.124 -2.949 1.00 77.06 183 ASN A O 1
ATOM 1496 N N . GLY A 1 184 ? 18.794 8.938 -3.953 1.00 81.88 184 GLY A N 1
ATOM 1497 C CA . GLY A 1 184 ? 19.394 9.029 -5.286 1.00 81.88 184 GLY A CA 1
ATOM 1498 C C . GLY A 1 184 ? 19.696 7.662 -5.907 1.00 81.88 184 GLY A C 1
ATOM 1499 O O . GLY A 1 184 ? 20.645 7.538 -6.680 1.00 81.88 184 GLY A O 1
ATOM 1500 N N . ILE A 1 185 ? 18.914 6.636 -5.559 1.00 81.00 185 ILE A N 1
ATOM 1501 C CA . ILE A 1 185 ? 19.123 5.249 -5.997 1.00 81.00 185 ILE A CA 1
ATOM 1502 C C . ILE A 1 185 ? 17.922 4.712 -6.772 1.00 81.00 185 ILE A C 1
ATOM 1504 O O . ILE A 1 185 ? 16.788 5.163 -6.606 1.00 81.00 185 ILE A O 1
ATOM 1508 N N . PHE A 1 186 ? 18.175 3.702 -7.602 1.00 86.56 186 PHE A N 1
ATOM 1509 C CA . PHE A 1 186 ? 17.115 2.874 -8.165 1.00 86.56 186 PHE A CA 1
ATOM 1510 C C . PHE A 1 186 ? 16.608 1.879 -7.123 1.00 86.56 186 PHE A C 1
ATOM 1512 O O . PHE A 1 186 ? 17.393 1.311 -6.358 1.00 86.56 186 PHE A O 1
ATOM 1519 N N . CYS A 1 187 ? 15.302 1.633 -7.133 1.00 85.56 187 CYS A N 1
ATOM 1520 C CA . CYS A 1 187 ? 14.696 0.628 -6.273 1.00 85.56 187 CYS A CA 1
ATOM 1521 C C . CYS A 1 187 ? 15.145 -0.771 -6.710 1.00 85.56 187 CYS A C 1
ATOM 1523 O O . CYS A 1 187 ? 14.933 -1.182 -7.854 1.00 85.56 187 CYS A O 1
ATOM 1525 N N . ASN A 1 188 ? 15.769 -1.493 -5.787 1.00 83.62 188 ASN A N 1
ATOM 1526 C CA . ASN A 1 188 ? 16.204 -2.874 -5.958 1.00 83.62 188 ASN A CA 1
ATOM 1527 C C . ASN A 1 188 ? 15.365 -3.812 -5.076 1.00 83.62 188 ASN A C 1
ATOM 1529 O O . ASN A 1 188 ? 14.268 -3.465 -4.647 1.00 83.62 188 ASN A O 1
ATOM 1533 N N . ASP A 1 189 ? 15.890 -4.998 -4.801 1.00 81.19 189 ASP A N 1
ATOM 1534 C CA . ASP A 1 189 ? 15.309 -6.005 -3.918 1.00 81.19 189 ASP A CA 1
ATOM 1535 C C . ASP A 1 189 ? 15.084 -5.532 -2.473 1.00 81.19 189 ASP A C 1
ATOM 1537 O O . ASP A 1 189 ? 14.280 -6.129 -1.781 1.00 81.19 189 ASP A O 1
ATOM 1541 N N . ASN A 1 190 ? 15.679 -4.423 -2.021 1.00 80.38 190 ASN A N 1
ATOM 1542 C CA . ASN A 1 190 ? 15.393 -3.857 -0.692 1.00 80.38 190 ASN A CA 1
ATOM 1543 C C . ASN A 1 190 ? 14.058 -3.086 -0.616 1.00 80.38 190 ASN A C 1
ATOM 1545 O O . ASN A 1 190 ? 13.692 -2.572 0.439 1.00 80.38 190 ASN A O 1
ATOM 1549 N N . PHE A 1 191 ? 13.334 -2.974 -1.734 1.00 85.00 191 PHE A N 1
ATOM 1550 C CA . PHE A 1 191 ? 12.083 -2.230 -1.825 1.00 85.00 191 PHE A CA 1
ATOM 1551 C C . PHE A 1 191 ? 10.916 -3.185 -2.080 1.00 85.00 191 PHE A C 1
ATOM 1553 O O . PHE A 1 191 ? 10.782 -3.744 -3.167 1.00 85.00 191 PHE A O 1
ATOM 1560 N N . ILE A 1 192 ? 10.045 -3.336 -1.083 1.00 88.62 192 ILE A N 1
ATOM 1561 C CA . ILE A 1 192 ? 8.832 -4.153 -1.137 1.00 88.62 192 ILE A CA 1
ATOM 1562 C C . ILE A 1 192 ? 7.621 -3.232 -1.384 1.00 88.62 192 ILE A C 1
ATOM 1564 O O . ILE A 1 192 ? 7.180 -2.544 -0.459 1.00 88.62 192 ILE A O 1
ATOM 1568 N N . PRO A 1 193 ? 7.056 -3.190 -2.607 1.00 89.88 193 PRO A N 1
ATOM 1569 C CA . PRO A 1 193 ? 5.958 -2.288 -2.955 1.00 89.88 193 PRO A CA 1
ATOM 1570 C C . PRO A 1 193 ? 4.634 -2.723 -2.330 1.00 89.88 193 PRO A C 1
ATOM 1572 O O . PRO A 1 193 ? 3.998 -3.651 -2.822 1.00 89.88 193 PRO A O 1
ATOM 1575 N N . ALA A 1 194 ? 4.185 -2.013 -1.294 1.00 92.31 194 ALA A N 1
ATOM 1576 C CA . ALA A 1 194 ? 2.886 -2.230 -0.658 1.00 92.31 194 ALA A CA 1
ATOM 1577 C C . ALA A 1 194 ? 1.726 -1.644 -1.481 1.00 92.31 194 ALA A C 1
ATOM 1579 O O . ALA A 1 194 ? 0.688 -2.279 -1.634 1.00 92.31 194 ALA A O 1
ATOM 1580 N N . ALA A 1 195 ? 1.905 -0.444 -2.038 1.00 93.19 195 ALA A N 1
ATOM 1581 C CA . ALA A 1 195 ? 0.888 0.221 -2.850 1.00 93.19 195 ALA A CA 1
ATOM 1582 C C . ALA A 1 195 ? 1.504 1.241 -3.808 1.00 93.19 195 ALA A C 1
ATOM 1584 O O . ALA A 1 195 ? 2.562 1.801 -3.514 1.00 93.19 195 ALA A O 1
ATOM 1585 N N . VAL A 1 196 ? 0.813 1.528 -4.914 1.00 93.62 196 VAL A N 1
ATOM 1586 C CA . VAL A 1 196 ? 1.139 2.610 -5.849 1.00 93.62 196 VAL A CA 1
ATOM 1587 C C . VAL A 1 196 ? -0.062 3.457 -6.223 1.00 93.62 196 VAL A C 1
ATOM 1589 O O . VAL A 1 196 ? -1.201 3.005 -6.216 1.00 93.62 196 VAL A O 1
ATOM 1592 N N . GLY A 1 197 ? 0.192 4.706 -6.583 1.00 93.50 197 GLY A N 1
ATOM 1593 C CA . GLY A 1 197 ? -0.866 5.632 -6.942 1.00 93.50 197 GLY A CA 1
ATOM 1594 C C . GLY A 1 197 ? -0.345 6.912 -7.569 1.00 93.50 197 GLY A C 1
ATOM 1595 O O . GLY A 1 197 ? 0.857 7.115 -7.775 1.00 93.50 197 GLY A O 1
ATOM 1596 N N . LEU A 1 198 ? -1.275 7.796 -7.917 1.00 90.25 198 LEU A N 1
ATOM 1597 C CA . LEU A 1 198 ? -0.944 9.099 -8.487 1.00 90.25 198 LEU A CA 1
ATOM 1598 C C . LEU A 1 198 ? -0.613 10.105 -7.389 1.00 90.25 198 LEU A C 1
ATOM 1600 O O . LEU A 1 198 ? 0.341 10.875 -7.522 1.00 90.25 198 LEU A O 1
ATOM 1604 N N . ARG A 1 199 ? -1.373 10.066 -6.296 1.00 87.81 199 ARG A N 1
ATOM 1605 C CA . ARG A 1 199 ? -1.315 11.010 -5.182 1.00 87.81 199 ARG A CA 1
ATOM 1606 C C . ARG A 1 199 ? -1.003 10.271 -3.879 1.00 87.81 199 ARG A C 1
ATOM 1608 O O . ARG A 1 199 ? -1.377 9.109 -3.745 1.00 87.81 199 ARG A O 1
ATOM 1615 N N . PRO A 1 200 ? -0.431 10.952 -2.871 1.00 86.50 200 PRO A N 1
ATOM 1616 C CA . PRO A 1 200 ? -0.221 10.359 -1.546 1.00 86.50 200 PRO A CA 1
ATOM 1617 C C . PRO A 1 200 ? -1.494 9.764 -0.916 1.00 86.50 200 PRO A C 1
ATOM 1619 O O . PRO A 1 200 ? -1.442 8.738 -0.244 1.00 86.50 200 PRO A O 1
ATOM 1622 N N . ALA A 1 201 ? -2.657 10.365 -1.184 1.00 88.69 201 ALA A N 1
ATOM 1623 C CA . ALA A 1 201 ? -3.946 9.855 -0.716 1.00 88.69 201 ALA A CA 1
ATOM 1624 C C . ALA A 1 201 ? -4.305 8.474 -1.302 1.00 88.69 201 ALA A C 1
ATOM 1626 O O . ALA A 1 201 ? -4.970 7.687 -0.639 1.00 88.69 201 ALA A O 1
ATOM 1627 N N . ASP A 1 202 ? -3.839 8.162 -2.516 1.00 91.50 202 ASP A N 1
ATOM 1628 C CA . ASP A 1 202 ? -4.139 6.896 -3.196 1.00 91.50 202 ASP A CA 1
ATOM 1629 C C . ASP A 1 202 ? -3.344 5.716 -2.596 1.00 91.50 202 ASP A C 1
ATOM 1631 O O . ASP A 1 202 ? -3.724 4.561 -2.753 1.00 91.50 202 ASP A O 1
ATOM 1635 N N . ILE A 1 203 ? -2.254 6.010 -1.878 1.00 92.94 203 ILE A N 1
ATOM 1636 C CA . ILE A 1 203 ? -1.329 5.032 -1.277 1.00 92.94 203 ILE A CA 1
ATOM 1637 C C . ILE A 1 203 ? -1.264 5.149 0.245 1.00 92.94 203 ILE A C 1
ATOM 1639 O O . ILE A 1 203 ? -0.321 4.669 0.873 1.00 92.94 203 ILE A O 1
ATOM 1643 N N . THR A 1 204 ? -2.246 5.815 0.855 1.00 93.12 204 THR A N 1
ATOM 1644 C CA . THR A 1 204 ? -2.293 5.926 2.312 1.00 93.12 204 THR A CA 1
ATOM 1645 C C . THR A 1 204 ? -2.423 4.515 2.907 1.00 93.12 204 THR A C 1
ATOM 1647 O O . THR A 1 204 ? -3.357 3.799 2.532 1.00 93.12 204 THR A O 1
ATOM 1650 N N . PRO A 1 205 ? -1.517 4.101 3.819 1.00 93.94 205 PRO A N 1
ATOM 1651 C CA . PRO A 1 205 ? -1.458 2.726 4.319 1.00 93.94 205 PRO A CA 1
ATOM 1652 C C . PRO A 1 205 ? -2.767 2.245 4.931 1.00 93.94 205 PRO A C 1
ATOM 1654 O O . PRO A 1 205 ? -3.176 1.107 4.716 1.00 93.94 205 PRO A O 1
ATOM 1657 N N . ILE A 1 206 ? -3.407 3.128 5.696 1.00 95.25 206 ILE A N 1
ATOM 1658 C CA . ILE A 1 206 ? -4.703 2.913 6.323 1.00 95.25 206 ILE A CA 1
ATOM 1659 C C . ILE A 1 206 ? -5.509 4.187 6.117 1.00 95.25 206 ILE A C 1
ATOM 1661 O O . ILE A 1 206 ? -5.108 5.259 6.572 1.00 95.25 206 ILE A O 1
ATOM 1665 N N . SER A 1 207 ? -6.639 4.079 5.431 1.00 95.56 207 SER A N 1
ATOM 1666 C CA . SER A 1 207 ? -7.545 5.199 5.192 1.00 95.56 207 SER A CA 1
ATOM 1667 C C . SER A 1 207 ? -8.932 4.874 5.711 1.00 95.56 207 SER A C 1
ATOM 1669 O O . SER A 1 207 ? -9.478 3.820 5.406 1.00 95.56 207 SER A O 1
ATOM 1671 N N . GLY A 1 208 ? -9.514 5.801 6.456 1.00 95.06 208 GLY A N 1
ATOM 1672 C CA . GLY A 1 208 ? -10.830 5.664 7.053 1.00 95.06 208 GLY A CA 1
ATOM 1673 C C . GLY A 1 208 ? -11.115 6.862 7.945 1.00 95.06 208 GLY A C 1
ATOM 1674 O O . GLY A 1 208 ? -10.338 7.813 8.038 1.00 95.06 208 GLY A O 1
ATOM 1675 N N . SER A 1 209 ? -12.269 6.847 8.580 1.00 95.44 209 SER A N 1
ATOM 1676 C CA . SER A 1 209 ? -12.715 7.879 9.513 1.00 95.44 209 SER A CA 1
ATOM 1677 C C . SER A 1 209 ? -13.502 7.252 10.650 1.00 95.44 209 SER A C 1
ATOM 1679 O O . SER A 1 209 ? -14.154 6.219 10.472 1.00 95.44 209 SER A O 1
ATOM 1681 N N . PHE A 1 210 ? -13.479 7.902 11.806 1.00 96.56 210 PHE A N 1
ATOM 1682 C CA . PHE A 1 210 ? -14.334 7.559 12.933 1.00 96.56 210 PHE A CA 1
ATOM 1683 C C . PHE A 1 210 ? -15.361 8.665 13.182 1.00 96.56 210 PHE A C 1
ATOM 1685 O O . PHE A 1 210 ? -15.172 9.813 12.776 1.00 96.56 210 PHE A O 1
ATOM 1692 N N . TYR A 1 211 ? -16.448 8.316 13.864 1.00 95.69 211 TYR A N 1
ATOM 1693 C CA . TYR A 1 211 ? -17.560 9.210 14.149 1.00 95.69 211 TYR A CA 1
ATOM 1694 C C . TYR A 1 211 ? -17.968 9.127 15.611 1.00 95.69 211 TYR A C 1
ATOM 1696 O O . TYR A 1 211 ? -18.150 8.045 16.178 1.00 95.69 211 TYR A O 1
ATOM 1704 N N . HIS A 1 212 ? -18.184 10.301 16.187 1.00 96.44 212 HIS A N 1
ATOM 1705 C CA . HIS A 1 212 ? -18.802 10.503 17.485 1.00 96.44 212 HIS A CA 1
ATOM 1706 C C . HIS A 1 212 ? -19.526 11.859 17.470 1.00 96.44 212 HIS A C 1
ATOM 1708 O O . HIS A 1 212 ? -19.216 12.715 16.640 1.00 96.44 212 HIS A O 1
ATOM 1714 N N . ARG A 1 213 ? -20.523 12.049 18.345 1.00 95.38 213 ARG A N 1
ATOM 1715 C CA . ARG A 1 213 ? -21.294 13.306 18.419 1.00 95.38 213 ARG A CA 1
ATOM 1716 C C . ARG A 1 213 ? -20.406 14.489 18.810 1.00 95.38 213 ARG A C 1
ATOM 1718 O O . ARG A 1 213 ? -20.517 15.565 18.236 1.00 95.38 213 ARG A O 1
ATOM 1725 N N . ASP A 1 214 ? -19.536 14.246 19.779 1.00 95.75 214 ASP A N 1
ATOM 1726 C CA . ASP A 1 214 ? -18.5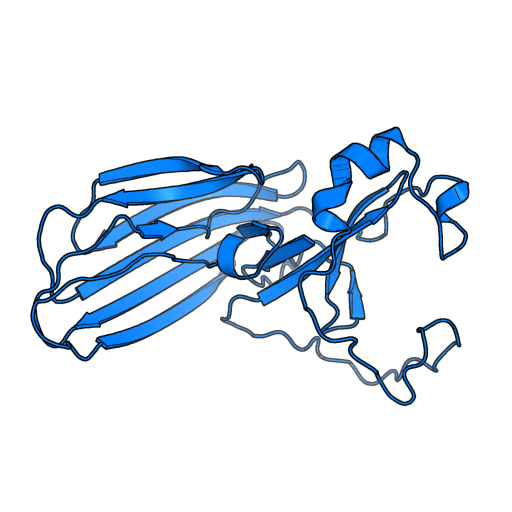55 15.201 20.284 1.00 95.75 214 ASP A CA 1
ATOM 1727 C C . ASP A 1 214 ? -17.175 14.954 19.670 1.00 95.75 214 ASP A C 1
ATOM 1729 O O . ASP A 1 214 ? -16.882 13.850 19.205 1.00 95.75 214 ASP A O 1
ATOM 1733 N N . ARG A 1 215 ? -16.294 15.958 19.735 1.00 94.19 215 ARG A N 1
ATOM 1734 C CA . ARG A 1 215 ? -14.880 15.794 19.384 1.00 94.19 215 ARG A CA 1
ATOM 1735 C C . ARG A 1 215 ? -14.206 14.866 20.397 1.00 94.19 215 ARG A C 1
ATOM 1737 O O . ARG A 1 215 ? -14.115 15.212 21.571 1.00 94.19 215 ARG A O 1
ATOM 1744 N N . ILE A 1 216 ? -13.701 13.732 19.921 1.00 96.62 216 ILE A N 1
ATOM 1745 C CA . ILE A 1 216 ? -12.999 12.742 20.745 1.00 96.62 216 ILE A CA 1
ATOM 1746 C C . ILE A 1 216 ? -11.494 12.834 20.480 1.00 96.62 216 ILE A C 1
ATOM 1748 O O . ILE A 1 216 ? -11.083 12.691 19.323 1.00 96.62 216 ILE A O 1
ATOM 1752 N N . PRO A 1 217 ? -10.667 13.108 21.505 1.00 95.94 217 PRO A N 1
ATOM 1753 C CA . PRO A 1 217 ? -9.223 12.953 21.403 1.00 95.94 217 PRO A CA 1
ATOM 1754 C C . PRO A 1 217 ? -8.857 11.514 21.037 1.00 95.94 217 PRO A C 1
ATOM 1756 O O . PRO A 1 217 ? -9.498 10.560 21.482 1.00 95.94 217 PRO A O 1
ATOM 1759 N N . ALA A 1 218 ? -7.837 11.376 20.197 1.00 94.69 218 ALA A N 1
ATOM 1760 C CA . ALA A 1 218 ? -7.345 10.086 19.751 1.00 94.69 218 ALA A CA 1
ATOM 1761 C C . ALA A 1 218 ? -5.819 10.089 19.737 1.00 94.69 218 ALA A C 1
ATOM 1763 O O . ALA A 1 218 ? -5.196 11.055 19.291 1.00 94.69 218 ALA A O 1
ATOM 1764 N N . GLU A 1 219 ? -5.229 8.987 20.180 1.00 96.81 219 GLU A N 1
ATOM 1765 C CA . GLU A 1 219 ? -3.794 8.740 20.106 1.00 96.81 219 GLU A CA 1
ATOM 1766 C C . GLU A 1 219 ? -3.517 7.562 19.180 1.00 96.81 219 GLU A C 1
ATOM 1768 O O . GLU A 1 219 ? -4.227 6.558 19.212 1.00 96.81 219 GLU A O 1
ATOM 1773 N N . MET A 1 220 ? -2.454 7.664 18.383 1.00 94.62 220 MET A N 1
ATOM 1774 C CA . MET A 1 220 ? -2.005 6.601 17.486 1.00 94.62 220 MET A CA 1
ATOM 1775 C C . MET A 1 220 ? -0.595 6.161 17.867 1.00 94.62 220 MET A C 1
ATOM 1777 O O . MET A 1 220 ? 0.293 6.992 18.067 1.00 94.62 220 MET A O 1
ATOM 1781 N N . LYS A 1 221 ? -0.371 4.848 17.906 1.00 95.44 221 LYS A N 1
ATOM 1782 C CA . LYS A 1 221 ? 0.962 4.243 17.964 1.00 95.44 221 LYS A CA 1
ATOM 1783 C C . LYS A 1 221 ? 1.079 3.204 16.864 1.00 95.44 221 LYS A C 1
ATOM 1785 O O . LYS A 1 221 ? 0.205 2.355 16.742 1.00 95.44 221 LYS A O 1
ATOM 1790 N N . SER A 1 222 ? 2.168 3.259 16.110 1.00 93.19 222 SER A N 1
ATOM 1791 C CA . SER A 1 222 ? 2.465 2.281 15.067 1.00 93.19 222 SER A CA 1
ATOM 1792 C C . SER A 1 222 ? 3.862 1.717 15.263 1.00 93.19 222 SER A C 1
ATOM 1794 O O . SER A 1 222 ? 4.753 2.407 15.758 1.00 93.19 222 SER A O 1
ATOM 1796 N N . ARG A 1 223 ? 4.036 0.459 14.877 1.00 93.44 223 ARG A N 1
ATOM 1797 C CA . ARG A 1 223 ? 5.284 -0.290 14.954 1.00 93.44 223 ARG A CA 1
ATOM 1798 C C . ARG A 1 223 ? 5.422 -1.111 13.679 1.00 93.44 223 ARG A C 1
ATOM 1800 O O . ARG A 1 223 ? 4.496 -1.826 13.305 1.00 93.44 223 ARG A O 1
ATOM 1807 N N . LEU A 1 224 ? 6.581 -1.008 13.043 1.00 91.12 224 LEU A N 1
ATOM 1808 C CA . LEU A 1 224 ? 6.983 -1.845 11.924 1.00 91.12 224 LEU A CA 1
ATOM 1809 C C . LEU A 1 224 ? 8.286 -2.541 12.301 1.00 91.12 224 LEU A C 1
ATOM 1811 O O . LEU A 1 224 ? 9.257 -1.885 12.670 1.00 91.12 224 LEU A O 1
ATOM 1815 N N . GLU A 1 225 ? 8.296 -3.860 12.196 1.00 90.81 225 GLU A N 1
ATOM 1816 C CA . GLU A 1 225 ? 9.459 -4.696 12.450 1.00 90.81 225 GLU A CA 1
ATOM 1817 C C . GLU A 1 225 ? 9.710 -5.600 11.249 1.00 90.81 225 GLU A C 1
ATOM 1819 O O . GLU A 1 225 ? 8.786 -6.144 10.637 1.00 90.81 225 GLU A O 1
ATOM 1824 N N . LEU A 1 226 ? 10.988 -5.759 10.932 1.00 86.62 226 LEU A N 1
ATOM 1825 C CA . LEU A 1 226 ? 11.473 -6.647 9.892 1.00 86.62 226 LEU A CA 1
ATOM 1826 C C . LEU A 1 226 ? 12.274 -7.725 10.593 1.00 86.62 226 LEU A C 1
ATOM 1828 O O . LEU A 1 226 ? 13.183 -7.423 11.368 1.00 86.62 226 LEU A O 1
ATOM 1832 N N . ILE A 1 227 ? 11.926 -8.973 10.338 1.00 87.00 227 ILE A N 1
ATOM 1833 C CA . ILE A 1 227 ? 12.579 -10.125 10.932 1.00 87.00 227 ILE A CA 1
ATOM 1834 C C . ILE A 1 227 ? 13.165 -10.994 9.836 1.00 87.00 227 ILE A C 1
ATOM 1836 O O . ILE A 1 227 ? 12.605 -11.145 8.751 1.00 87.00 227 ILE A O 1
ATOM 1840 N N . THR A 1 228 ? 14.303 -11.585 10.145 1.00 82.81 228 THR A N 1
ATOM 1841 C CA . THR A 1 228 ? 14.891 -12.631 9.324 1.00 82.81 228 THR A CA 1
ATOM 1842 C C . THR A 1 228 ? 14.163 -13.949 9.586 1.00 82.81 228 THR A C 1
ATOM 1844 O O . THR A 1 228 ? 13.884 -14.256 10.748 1.00 82.81 228 THR A O 1
ATOM 1847 N N . LEU A 1 229 ? 13.849 -14.698 8.525 1.00 82.19 229 LEU A N 1
ATOM 1848 C CA . LEU A 1 229 ? 13.137 -15.982 8.585 1.00 82.19 229 LEU A CA 1
ATOM 1849 C C . LEU A 1 229 ? 14.073 -17.182 8.436 1.00 82.19 229 LEU A C 1
ATOM 1851 O O . LEU A 1 229 ? 15.044 -17.078 7.654 1.00 82.19 229 LEU A O 1
#

Sequence (229 aa):
MHSVCLDAIIRQVNVGIRYETIYRYDRAVRFSPHDVRLFPRTDRFLQITRLEFQTKPGTTVRFGRDVFDNVVASCFFDEPSEMLELRLALDVEATKKNPFDFVLSRRAVQMPFNYEEDIASIICAYCKRQTGESVSLPDWRPPSQESPRRETDQEVRRAEGSLHAWTEVFLPGAGWVGLDPTNGIFCNDNFIPAAVGLRPADITPISGSFYHRDRIPAEMKSRLELITL